Protein AF-A0A5D0SIN3-F1 (afdb_monomer)

Radius of gyration: 22.53 Å; Cα contacts (8 Å, |Δi|>4): 355; chains: 1; bounding box: 51×40×61 Å

pLDDT: mean 94.22, std 4.73, range [60.84, 98.69]

Mean predicted aligned error: 4.82 Å

Sequence (217 aa):
SDFKHYSPEKALAESALSEVRLLEKMSFEEIVISVKSSDVNETVKANEYIDSKVDYPLHVGVTESGIGVDGTVKSAL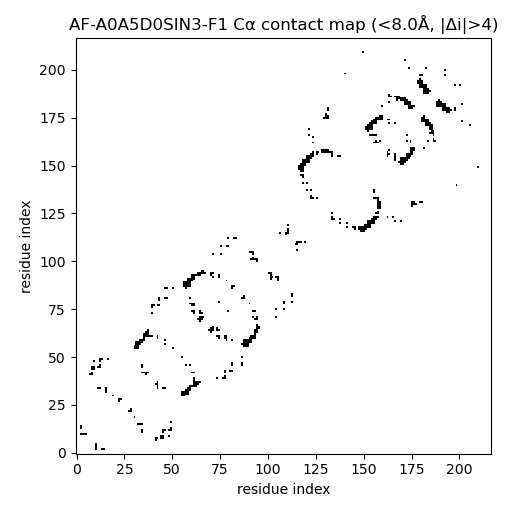GIGILLSKGIGDTIRVSLPGDPLKEVIVAKSILKALSMKKGVTIIACPTCGRTEINVERLAERIEKATRNIDESIRIAVMGCVVNGIGEGSNSDIGIAGTKEGAAIFIDGEIIETVKREKIEEKFMKYLNKIIKNRRDNA

Nearest PDB structures (foldseek):
  3noy-assembly2_D  TM=5.915E-01  e=4.975E-21  Aquifex aeolicus
  4g9p-assembly1_A  TM=8.970E-01  e=6.146E-17  Thermus thermophilus HB27
  4mwa-assembly2_F  TM=9.507E-01  e=1.993E-09  Bacillus anthracis str. Sterne
  4mwa-assembly3_D  TM=9.499E-01  e=2.469E-08  Bacillus anthracis str. Sterne
  4mwa-assembly3_C  TM=9.427E-01  e=3.196E-08  Bacillus anthracis str. Sterne

Structure (mmCIF, N/CA/C/O backbone):
data_AF-A0A5D0SIN3-F1
#
_entry.id   AF-A0A5D0SIN3-F1
#
loop_
_atom_site.group_PDB
_atom_site.id
_atom_site.type_symbol
_atom_site.label_atom_id
_atom_site.label_alt_id
_atom_site.label_comp_id
_atom_site.label_asym_id
_atom_site.label_entity_id
_atom_site.label_seq_id
_atom_site.pdbx_PDB_ins_code
_atom_site.Cartn_x
_atom_site.Cartn_y
_atom_site.Cartn_z
_atom_site.occupancy
_atom_site.B_iso_or_equiv
_atom_site.auth_seq_id
_atom_site.auth_comp_id
_atom_site.auth_asym_id
_atom_site.auth_atom_id
_atom_site.pdbx_PDB_model_num
ATOM 1 N N . SER A 1 1 ? 23.490 11.003 -27.216 1.00 60.84 1 SER A N 1
ATOM 2 C CA . SER A 1 1 ? 22.934 9.670 -26.979 1.00 60.84 1 SER A CA 1
ATOM 3 C C . SER A 1 1 ? 22.130 9.275 -28.196 1.00 60.84 1 SER A C 1
ATOM 5 O O . SER A 1 1 ? 21.557 10.148 -28.851 1.00 60.84 1 SER A O 1
ATOM 7 N N . ASP A 1 2 ? 22.093 7.983 -28.485 1.00 76.38 2 ASP A N 1
ATOM 8 C CA . ASP A 1 2 ? 21.450 7.414 -29.676 1.00 76.38 2 ASP A CA 1
ATOM 9 C C . ASP A 1 2 ? 19.912 7.510 -29.644 1.00 76.38 2 ASP A C 1
ATOM 11 O O . ASP A 1 2 ? 19.236 7.252 -30.634 1.00 76.38 2 ASP A O 1
ATOM 15 N N . PHE A 1 3 ? 19.346 7.988 -28.530 1.00 88.38 3 PHE A N 1
ATOM 16 C CA . PHE A 1 3 ? 17.905 8.031 -28.265 1.00 88.38 3 PHE A CA 1
ATOM 17 C C . PHE A 1 3 ? 17.282 9.436 -28.307 1.00 88.38 3 PHE A C 1
ATOM 19 O O . PHE A 1 3 ? 16.121 9.598 -27.953 1.00 88.38 3 PHE A O 1
ATOM 26 N N . LYS A 1 4 ? 18.014 10.469 -28.751 1.00 82.06 4 LYS A N 1
ATOM 27 C CA . LYS A 1 4 ? 17.542 11.876 -28.755 1.00 82.06 4 LYS A CA 1
ATOM 28 C C . LYS A 1 4 ? 16.264 12.145 -29.568 1.00 82.06 4 LYS A C 1
ATOM 30 O O . LYS A 1 4 ? 15.669 13.203 -29.414 1.00 82.06 4 LYS A O 1
ATOM 35 N N . HIS A 1 5 ? 15.890 11.234 -30.461 1.00 90.31 5 HIS A N 1
ATOM 36 C CA . HIS A 1 5 ? 14.691 11.335 -31.295 1.00 90.31 5 HIS A CA 1
ATOM 37 C C . HIS A 1 5 ? 13.443 10.735 -30.626 1.00 90.31 5 HIS A C 1
ATOM 39 O O . HIS A 1 5 ? 12.338 10.890 -31.143 1.00 90.31 5 HIS A O 1
ATOM 45 N N . TYR A 1 6 ? 13.608 10.040 -29.498 1.00 92.19 6 TYR A N 1
ATOM 46 C CA . TYR A 1 6 ? 12.507 9.517 -28.703 1.00 92.19 6 TYR A CA 1
ATOM 47 C C . TYR A 1 6 ? 12.032 10.538 -27.671 1.00 92.19 6 TYR A C 1
ATOM 49 O O . TYR A 1 6 ? 12.775 11.429 -27.259 1.00 92.19 6 TYR A O 1
ATOM 57 N N . SER A 1 7 ? 10.783 10.383 -27.232 1.00 95.31 7 SER A N 1
ATOM 58 C CA . SER A 1 7 ? 10.302 11.081 -26.044 1.00 95.31 7 SER A CA 1
ATOM 59 C C . SER A 1 7 ? 11.094 10.624 -24.804 1.00 95.31 7 SER A C 1
ATOM 61 O O . SER A 1 7 ? 11.636 9.512 -24.825 1.00 95.31 7 SER A O 1
ATOM 63 N N . PRO A 1 8 ? 11.184 11.436 -23.736 1.00 94.31 8 PRO A N 1
ATOM 64 C CA . PRO A 1 8 ? 11.988 11.114 -22.552 1.00 94.31 8 PRO A CA 1
ATOM 65 C C . PRO A 1 8 ? 11.728 9.715 -21.972 1.00 94.31 8 PRO A C 1
ATOM 67 O O . PRO A 1 8 ? 12.674 8.957 -21.760 1.00 94.31 8 PRO A O 1
ATOM 70 N N . GLU A 1 9 ? 10.459 9.314 -21.838 1.00 96.25 9 GLU A N 1
ATOM 71 C CA . GLU A 1 9 ? 10.068 8.000 -21.311 1.00 96.25 9 GLU A CA 1
ATOM 72 C C . GLU A 1 9 ? 10.553 6.842 -22.192 1.00 96.25 9 GLU A C 1
ATOM 74 O O . GLU A 1 9 ? 11.015 5.812 -21.699 1.00 96.25 9 GLU A O 1
ATOM 79 N N . LYS A 1 10 ? 10.502 7.021 -23.516 1.00 96.88 10 LYS A N 1
ATOM 80 C CA . LYS A 1 10 ? 10.915 5.997 -24.473 1.00 96.88 10 LYS A CA 1
ATOM 81 C C . LYS A 1 10 ? 12.431 5.963 -24.632 1.00 96.88 10 LYS A C 1
ATOM 83 O O . LYS A 1 10 ? 12.990 4.887 -24.809 1.00 96.88 10 LYS A O 1
ATOM 88 N N . ALA A 1 11 ? 13.101 7.108 -24.532 1.00 96.88 11 ALA A N 1
ATOM 89 C CA . ALA A 1 11 ? 14.555 7.174 -24.503 1.00 96.88 11 ALA A CA 1
ATOM 90 C C . ALA A 1 11 ? 15.118 6.444 -23.274 1.00 96.88 11 ALA A C 1
ATOM 92 O O . ALA A 1 11 ? 16.075 5.683 -23.408 1.00 96.88 11 ALA A O 1
ATOM 93 N N . LEU A 1 12 ? 14.492 6.629 -22.106 1.00 95.94 12 LEU A N 1
ATOM 94 C CA . LEU A 1 12 ? 14.836 5.913 -20.878 1.00 95.94 12 LEU A CA 1
ATOM 95 C C . LEU A 1 12 ? 14.659 4.397 -21.047 1.00 95.94 12 LEU A C 1
ATOM 97 O O . LEU A 1 12 ? 15.567 3.628 -20.733 1.00 95.94 12 LEU A O 1
ATOM 101 N N . ALA A 1 13 ? 13.519 3.970 -21.594 1.00 97.75 13 ALA A N 1
ATOM 102 C CA . ALA A 1 13 ? 13.230 2.559 -21.810 1.00 97.75 13 ALA A CA 1
ATOM 103 C C . ALA A 1 13 ? 14.149 1.897 -22.855 1.00 97.75 13 ALA A C 1
ATOM 105 O O . ALA A 1 13 ? 14.691 0.823 -22.606 1.00 97.75 13 ALA A O 1
ATOM 106 N N . GLU A 1 14 ? 14.374 2.535 -24.008 1.00 97.69 14 GLU A N 1
ATOM 107 C CA . GLU A 1 14 ? 15.256 1.998 -25.056 1.00 97.69 14 GLU A CA 1
ATOM 108 C C . GLU A 1 14 ? 16.716 1.923 -24.614 1.00 97.69 14 GLU A C 1
ATOM 110 O O . GLU A 1 14 ? 17.422 1.016 -25.048 1.00 97.69 14 GLU A O 1
ATOM 115 N N . SER A 1 15 ? 17.155 2.811 -23.717 1.00 96.94 15 SER A N 1
ATOM 116 C CA . SER A 1 15 ? 18.484 2.705 -23.115 1.00 96.94 15 SER A CA 1
ATOM 117 C C . SER A 1 15 ? 18.634 1.447 -22.262 1.00 96.94 15 SER A C 1
ATOM 119 O O . SER A 1 15 ? 19.696 0.837 -22.278 1.00 96.94 15 SER A O 1
ATOM 121 N N . ALA A 1 16 ? 17.600 1.033 -21.527 1.00 97.56 16 ALA A N 1
ATOM 122 C CA . ALA A 1 16 ? 17.640 -0.233 -20.797 1.00 97.56 16 ALA A CA 1
ATOM 123 C C . ALA A 1 16 ? 17.549 -1.429 -21.756 1.00 97.56 16 ALA A C 1
ATOM 125 O O . ALA A 1 16 ? 18.333 -2.369 -21.653 1.00 97.56 16 ALA A O 1
ATOM 126 N N . LEU A 1 17 ? 16.651 -1.371 -22.744 1.00 98.19 17 LEU A N 1
ATOM 127 C CA . LEU A 1 17 ? 16.489 -2.439 -23.733 1.00 98.19 17 LEU A CA 1
ATOM 128 C C . LEU A 1 17 ? 17.733 -2.632 -24.614 1.00 98.19 17 LEU A C 1
ATOM 130 O O . LEU A 1 17 ? 17.976 -3.744 -25.074 1.00 98.19 17 LEU A O 1
ATOM 134 N N . SER A 1 18 ? 18.540 -1.596 -24.870 1.00 97.62 18 SER A N 1
ATOM 135 C CA . SER A 1 18 ? 19.812 -1.771 -25.583 1.00 97.62 18 SER A CA 1
ATOM 136 C C . SER A 1 18 ? 20.818 -2.597 -24.789 1.00 97.62 18 SER A C 1
ATOM 138 O O . SER A 1 18 ? 21.509 -3.417 -25.390 1.00 97.62 18 SER A O 1
ATOM 140 N N . GLU A 1 19 ? 20.863 -2.426 -23.466 1.00 97.81 19 GLU A N 1
ATOM 141 C CA . GLU A 1 19 ? 21.702 -3.243 -22.582 1.00 97.81 19 GLU A CA 1
ATOM 142 C C . GLU A 1 19 ? 21.179 -4.681 -22.506 1.00 97.81 19 GLU A C 1
ATOM 144 O O . GLU A 1 19 ? 21.956 -5.624 -22.623 1.00 97.81 19 GLU A O 1
ATOM 149 N N . VAL A 1 20 ? 19.855 -4.868 -22.423 1.00 98.12 20 VAL A N 1
ATOM 150 C CA . VAL A 1 20 ? 19.229 -6.203 -22.479 1.00 98.12 20 VAL A CA 1
ATOM 151 C C . VAL A 1 20 ? 19.643 -6.939 -23.756 1.00 98.12 20 VAL A C 1
ATOM 153 O O . VAL A 1 20 ? 20.194 -8.033 -23.685 1.00 98.12 20 VAL A O 1
ATOM 156 N N . ARG A 1 21 ? 19.506 -6.298 -24.924 1.00 97.81 21 ARG A N 1
ATOM 157 C CA . ARG A 1 21 ? 19.915 -6.877 -26.219 1.00 97.81 21 ARG A CA 1
ATOM 158 C C . ARG A 1 21 ? 21.412 -7.191 -26.288 1.00 97.81 21 ARG A C 1
ATOM 160 O O . ARG A 1 21 ? 21.824 -8.043 -27.074 1.00 97.81 21 ARG A O 1
ATOM 167 N N . LEU A 1 22 ? 22.252 -6.465 -25.548 1.00 97.88 22 LEU A N 1
ATOM 168 C CA . LEU A 1 22 ? 23.686 -6.745 -25.467 1.00 97.88 22 LEU A CA 1
ATOM 169 C C . LEU A 1 22 ? 23.949 -8.009 -24.639 1.00 97.88 22 LEU A C 1
ATOM 171 O O . LEU A 1 22 ? 24.714 -8.863 -25.083 1.00 97.88 22 LEU A O 1
ATOM 175 N N . LEU A 1 23 ? 23.286 -8.149 -23.491 1.00 98.25 23 LEU A N 1
ATOM 176 C CA . LEU A 1 23 ? 23.373 -9.338 -22.639 1.00 98.25 23 LEU A CA 1
ATOM 177 C C . LEU A 1 23 ? 22.853 -10.592 -23.360 1.00 98.25 23 LEU A C 1
ATOM 179 O O . LEU A 1 23 ? 23.534 -11.617 -23.369 1.00 98.25 23 LEU A O 1
ATOM 183 N N . GLU A 1 24 ? 21.731 -10.486 -24.074 1.00 97.50 24 GLU A N 1
ATOM 184 C CA . GLU A 1 24 ? 21.177 -11.574 -24.894 1.00 97.50 24 GLU A CA 1
ATOM 185 C C . GLU A 1 24 ? 22.164 -12.040 -25.979 1.00 97.50 24 GLU A C 1
ATOM 187 O O . GLU A 1 24 ? 22.362 -13.238 -26.180 1.00 97.50 24 GLU A O 1
ATOM 192 N N . LYS A 1 25 ? 22.870 -11.113 -26.649 1.00 98.12 25 LYS A N 1
ATOM 193 C CA . LYS A 1 25 ? 23.926 -11.459 -27.628 1.00 98.12 25 LYS A CA 1
ATOM 194 C C . LYS A 1 25 ? 25.093 -12.222 -27.006 1.00 98.12 25 LYS A C 1
ATOM 196 O O . LYS A 1 25 ? 25.798 -12.935 -27.716 1.00 98.12 25 LYS A O 1
ATOM 201 N N . MET A 1 26 ? 25.302 -12.063 -25.704 1.00 97.88 26 MET A N 1
ATOM 202 C CA . MET A 1 26 ? 26.294 -12.797 -24.921 1.00 97.88 26 MET A CA 1
ATOM 203 C C . MET A 1 26 ? 25.718 -14.085 -24.310 1.00 97.88 26 MET A C 1
ATOM 205 O O . MET A 1 26 ? 26.410 -14.738 -23.534 1.00 97.88 26 MET A O 1
ATOM 209 N N . SER A 1 27 ? 24.483 -14.467 -24.674 1.00 97.69 27 SER A N 1
ATOM 210 C CA . SER A 1 27 ? 23.755 -15.624 -24.131 1.00 97.69 27 SER A CA 1
ATOM 211 C C . SER A 1 27 ? 23.552 -15.555 -22.611 1.00 97.69 27 SER A C 1
ATOM 213 O O . SER A 1 27 ? 23.582 -16.578 -21.929 1.00 97.69 27 SER A O 1
ATOM 215 N N . PHE A 1 28 ? 23.375 -14.345 -22.072 1.00 98.12 28 PHE A N 1
ATOM 216 C CA . PHE A 1 28 ? 23.049 -14.115 -20.668 1.00 98.12 28 PHE A CA 1
ATOM 217 C C . PHE A 1 28 ? 21.575 -13.720 -20.531 1.00 98.12 28 PHE A C 1
ATOM 219 O O . PHE A 1 28 ? 21.168 -12.686 -21.053 1.00 98.12 28 PHE A O 1
ATOM 226 N N . GLU A 1 29 ? 20.791 -14.527 -19.813 1.00 95.25 29 GLU A N 1
ATOM 227 C CA . GLU A 1 29 ? 19.332 -14.356 -19.681 1.00 95.25 29 GLU A CA 1
ATOM 228 C C . GLU A 1 29 ? 18.868 -14.134 -18.229 1.00 95.25 29 GLU A C 1
ATOM 230 O O . GLU A 1 29 ? 17.695 -13.861 -17.990 1.00 95.25 29 GLU A O 1
ATOM 235 N N . GLU A 1 30 ? 19.765 -14.193 -17.238 1.00 97.81 30 GLU A N 1
ATOM 236 C CA . GLU A 1 30 ? 19.431 -13.932 -15.827 1.00 97.81 30 GLU A CA 1
ATOM 237 C C . GLU A 1 30 ? 19.330 -12.420 -15.549 1.00 97.81 30 GLU A C 1
ATOM 239 O O . GLU A 1 30 ? 20.155 -11.822 -14.856 1.00 97.81 30 GLU A O 1
ATOM 244 N N . ILE A 1 31 ? 18.321 -11.780 -16.142 1.00 98.25 31 ILE A N 1
ATOM 245 C CA . ILE A 1 31 ? 18.169 -10.323 -16.191 1.00 98.25 31 ILE A CA 1
ATOM 246 C C . ILE A 1 31 ? 16.965 -9.876 -15.356 1.00 98.25 31 ILE A C 1
ATOM 248 O O . ILE A 1 31 ? 15.878 -10.437 -15.446 1.00 98.25 31 ILE A O 1
ATOM 252 N N . VAL A 1 32 ? 17.152 -8.799 -14.589 1.00 98.44 32 VAL A N 1
ATOM 253 C CA . VAL A 1 32 ? 16.071 -8.009 -13.980 1.00 98.44 32 VAL A CA 1
ATOM 254 C C . VAL A 1 32 ? 16.229 -6.570 -14.448 1.00 98.44 32 VAL A C 1
ATOM 256 O O . VAL A 1 32 ? 17.316 -5.997 -14.338 1.00 98.44 32 VAL A O 1
ATOM 259 N N . ILE A 1 33 ? 15.157 -5.970 -14.958 1.00 98.56 33 ILE A N 1
ATOM 260 C CA . ILE A 1 33 ? 15.200 -4.624 -15.536 1.00 98.56 33 ILE A CA 1
ATOM 261 C C . ILE A 1 33 ? 14.640 -3.615 -14.535 1.00 98.56 33 ILE A C 1
ATOM 263 O O . ILE A 1 33 ? 13.616 -3.835 -13.897 1.00 98.56 33 ILE A O 1
ATOM 267 N N . SER A 1 34 ? 15.308 -2.473 -14.400 1.00 97.81 34 SER A N 1
ATOM 268 C CA . SER A 1 34 ? 14.836 -1.355 -13.584 1.00 97.81 34 SER A CA 1
ATOM 269 C C . SER A 1 34 ? 15.040 -0.055 -14.341 1.00 97.81 34 SER A C 1
ATOM 271 O O . SER A 1 34 ? 16.177 0.392 -14.493 1.00 97.81 34 SER A O 1
ATOM 273 N N . VAL A 1 35 ? 13.948 0.610 -14.713 1.00 96.62 35 VAL A N 1
ATOM 274 C CA . VAL A 1 35 ? 13.982 2.002 -15.177 1.00 96.62 35 VAL A CA 1
ATOM 275 C C . VAL A 1 35 ? 13.169 2.882 -14.245 1.00 96.62 35 VAL A C 1
ATOM 277 O O . VAL A 1 35 ? 12.016 2.592 -13.923 1.00 96.62 35 VAL A O 1
ATOM 280 N N . LYS A 1 36 ? 13.800 3.955 -13.772 1.00 95.19 36 LYS A N 1
ATOM 281 C CA . LYS A 1 36 ? 13.225 4.869 -12.788 1.00 95.19 36 LYS A CA 1
ATOM 282 C C . LYS A 1 36 ? 13.494 6.294 -13.221 1.00 95.19 36 LYS A C 1
ATOM 284 O O . LYS A 1 36 ? 14.607 6.612 -13.627 1.00 95.19 36 LYS A O 1
ATOM 289 N N . SER A 1 37 ? 12.490 7.138 -13.062 1.00 94.69 37 SER A N 1
ATOM 290 C CA . SER A 1 37 ? 12.606 8.579 -13.209 1.00 94.69 37 SER A CA 1
ATOM 291 C C . SER A 1 37 ? 12.156 9.264 -11.925 1.00 94.69 37 SER A C 1
ATOM 293 O O . SER A 1 37 ? 11.553 8.644 -11.040 1.00 94.69 37 SER A O 1
ATOM 295 N N . SER A 1 38 ? 12.481 10.547 -11.812 1.00 92.69 38 SER A N 1
ATOM 296 C CA . SER A 1 38 ? 11.869 11.423 -10.827 1.00 92.69 38 SER A CA 1
ATOM 297 C C . SER A 1 38 ? 10.499 11.919 -11.288 1.00 92.69 38 SER A C 1
ATOM 299 O O . SER A 1 38 ? 9.769 12.461 -10.471 1.00 92.69 38 SER A O 1
ATOM 301 N N . ASP A 1 39 ? 10.074 11.696 -12.531 1.00 95.62 39 ASP A N 1
ATOM 302 C CA . ASP A 1 39 ? 8.685 11.913 -12.941 1.00 95.62 39 ASP A CA 1
ATOM 303 C C . ASP A 1 39 ? 7.869 10.609 -12.874 1.00 95.62 39 ASP A C 1
ATOM 305 O O . ASP A 1 39 ? 8.317 9.534 -13.290 1.00 95.62 39 ASP A O 1
ATOM 309 N N . VAL A 1 40 ? 6.654 10.697 -12.322 1.00 96.50 40 VAL A N 1
ATOM 310 C CA . VAL A 1 40 ? 5.766 9.535 -12.151 1.00 96.50 40 VAL A CA 1
ATOM 311 C C . VAL A 1 40 ? 5.272 9.023 -13.500 1.00 96.50 40 VAL A C 1
ATOM 313 O O . VAL A 1 40 ? 5.294 7.817 -13.731 1.00 96.50 40 VAL A O 1
ATOM 316 N N . ASN A 1 41 ? 4.855 9.915 -14.402 1.00 96.69 41 ASN A N 1
ATOM 317 C CA . ASN A 1 41 ? 4.316 9.519 -15.701 1.00 96.69 41 ASN A CA 1
ATOM 318 C C . ASN A 1 41 ? 5.411 8.946 -16.599 1.00 96.69 41 ASN A C 1
ATOM 320 O O . ASN A 1 41 ? 5.174 7.960 -17.292 1.00 96.69 41 ASN A O 1
ATOM 324 N N . GLU A 1 42 ? 6.605 9.534 -16.567 1.00 97.38 42 GLU A N 1
ATOM 325 C CA . GLU A 1 42 ? 7.774 9.019 -17.273 1.00 97.38 42 GLU A CA 1
ATOM 326 C C . GLU A 1 42 ? 8.124 7.611 -16.786 1.00 97.38 42 GLU A C 1
ATOM 328 O O . GLU A 1 42 ? 8.256 6.704 -17.605 1.00 97.38 42 GLU A O 1
ATOM 333 N N . THR A 1 43 ? 8.181 7.400 -15.464 1.00 97.19 43 THR A N 1
ATOM 334 C CA . THR A 1 43 ? 8.430 6.074 -14.872 1.00 97.19 43 THR A CA 1
ATOM 335 C C . THR A 1 43 ? 7.380 5.059 -15.317 1.00 97.19 43 THR A C 1
ATOM 337 O O . THR A 1 43 ? 7.735 3.965 -15.752 1.00 97.19 43 THR A O 1
ATOM 340 N N . VAL A 1 44 ? 6.094 5.413 -15.233 1.00 98.25 44 VAL A N 1
ATOM 341 C CA . VAL A 1 44 ? 4.990 4.519 -15.610 1.00 98.25 44 VAL A CA 1
ATOM 342 C C . VAL A 1 44 ? 5.088 4.133 -17.085 1.00 98.25 44 VAL A C 1
ATOM 344 O O . VAL A 1 44 ? 5.166 2.951 -17.407 1.00 98.25 44 VAL A O 1
ATOM 347 N N . LYS A 1 45 ? 5.159 5.117 -17.986 1.00 98.31 45 LYS A N 1
ATOM 348 C CA . LYS A 1 45 ? 5.183 4.861 -19.431 1.00 98.31 45 LYS A CA 1
ATOM 349 C C . LYS A 1 45 ? 6.445 4.134 -19.888 1.00 98.31 45 LYS A C 1
ATOM 351 O O . LYS A 1 45 ? 6.374 3.325 -20.808 1.00 98.31 45 LYS A O 1
ATOM 356 N N . ALA A 1 46 ? 7.596 4.418 -19.276 1.00 98.38 46 ALA A N 1
ATOM 357 C CA . ALA A 1 46 ? 8.837 3.721 -19.592 1.00 98.38 46 ALA A CA 1
ATOM 358 C C . ALA A 1 46 ? 8.729 2.230 -19.243 1.00 98.38 46 ALA A C 1
ATOM 360 O O . ALA A 1 46 ? 9.066 1.391 -20.073 1.00 98.38 46 ALA A O 1
ATOM 361 N N . ASN A 1 47 ? 8.207 1.896 -18.057 1.00 98.56 47 ASN A N 1
ATOM 362 C CA . ASN A 1 47 ? 8.026 0.501 -17.647 1.00 98.56 47 ASN A CA 1
ATOM 363 C C . ASN A 1 47 ? 6.940 -0.207 -18.475 1.00 98.56 47 ASN A C 1
ATOM 365 O O . ASN A 1 47 ? 7.173 -1.330 -18.900 1.00 98.56 47 ASN A O 1
ATOM 369 N N 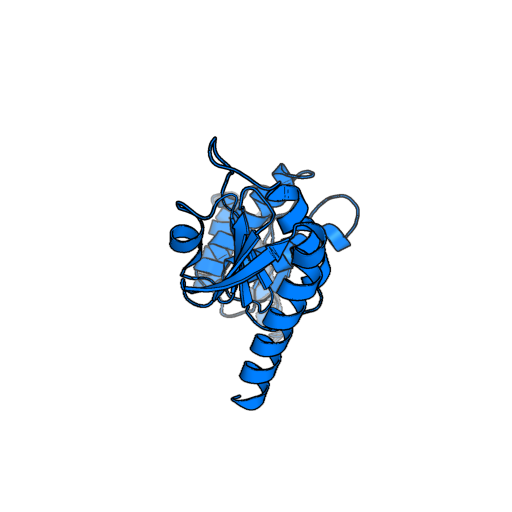. GLU A 1 48 ? 5.822 0.452 -18.806 1.00 98.38 48 GLU A N 1
ATOM 370 C CA . GLU A 1 48 ? 4.814 -0.091 -19.741 1.00 98.38 48 GLU A CA 1
ATOM 371 C C . GLU A 1 48 ? 5.398 -0.390 -21.123 1.00 98.38 48 GLU A C 1
ATOM 373 O O . GLU A 1 48 ? 5.073 -1.396 -21.754 1.00 98.38 48 GLU A O 1
ATOM 378 N N . TYR A 1 49 ? 6.277 0.486 -21.612 1.00 98.38 49 TYR A N 1
ATOM 379 C CA . TYR A 1 49 ? 6.947 0.252 -22.879 1.00 98.38 49 TYR A CA 1
ATOM 380 C C . TYR A 1 49 ? 7.884 -0.957 -22.801 1.00 98.38 49 TYR A C 1
ATOM 382 O O . TYR A 1 49 ? 7.866 -1.762 -23.726 1.00 98.38 49 TYR A O 1
ATOM 390 N N . ILE A 1 50 ? 8.664 -1.116 -21.726 1.00 98.50 50 ILE A N 1
ATOM 391 C CA . ILE A 1 50 ? 9.544 -2.285 -21.536 1.00 98.50 50 ILE A CA 1
ATOM 392 C C . ILE A 1 50 ? 8.732 -3.579 -21.441 1.00 98.50 50 ILE A C 1
ATOM 394 O O . ILE A 1 50 ? 9.037 -4.517 -22.171 1.00 98.50 50 ILE A O 1
ATOM 398 N N . ASP 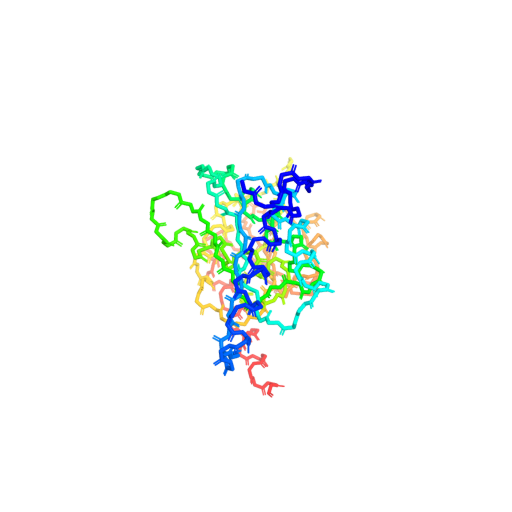A 1 51 ? 7.684 -3.597 -20.618 1.00 98.31 51 ASP A N 1
ATOM 399 C CA . ASP A 1 51 ? 6.770 -4.733 -20.432 1.00 98.31 51 ASP A CA 1
ATOM 400 C C . ASP A 1 51 ? 6.161 -5.204 -21.768 1.00 98.31 51 ASP A C 1
ATOM 402 O O . ASP A 1 51 ? 6.070 -6.391 -22.057 1.00 98.31 51 ASP A O 1
ATOM 406 N N . SER A 1 52 ? 5.874 -4.268 -22.683 1.00 97.94 52 SER A N 1
ATOM 407 C CA . SER A 1 52 ? 5.388 -4.599 -24.033 1.00 97.94 52 SER A CA 1
ATOM 408 C C . SER A 1 52 ? 6.437 -5.201 -24.987 1.00 97.94 52 SER A C 1
ATOM 410 O O . SER A 1 52 ? 6.111 -5.519 -26.138 1.00 97.94 52 SER A O 1
ATOM 412 N N . LYS A 1 53 ? 7.711 -5.271 -24.585 1.00 98.25 53 LYS A N 1
ATOM 413 C CA . LYS A 1 53 ? 8.843 -5.659 -25.447 1.00 98.25 53 LYS A CA 1
ATOM 414 C C . LYS A 1 53 ? 9.558 -6.917 -24.994 1.00 98.25 53 LYS A C 1
ATOM 416 O O . LYS A 1 53 ? 10.102 -7.601 -25.858 1.00 98.25 53 LYS A O 1
ATOM 421 N N . VAL A 1 54 ? 9.605 -7.180 -23.694 1.00 97.50 54 VAL A N 1
ATOM 422 C CA . VAL A 1 54 ? 10.375 -8.276 -23.098 1.00 97.50 54 VAL A CA 1
ATOM 423 C C . VAL A 1 54 ? 9.630 -8.856 -21.901 1.00 97.50 54 VAL A C 1
ATOM 425 O O . VAL A 1 54 ? 8.848 -8.155 -21.272 1.00 9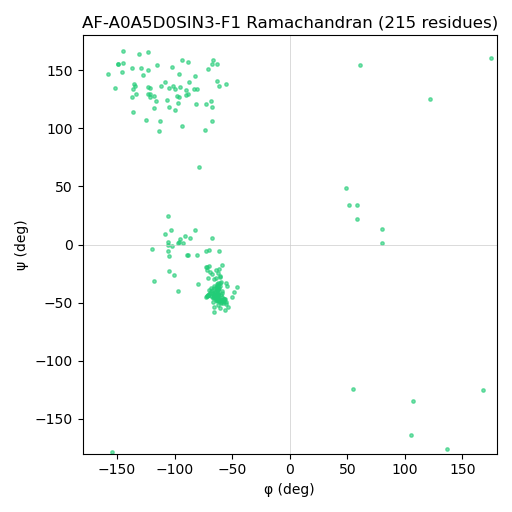7.50 54 VAL A O 1
ATOM 428 N N . ASP A 1 55 ? 9.924 -10.112 -21.573 1.00 96.69 55 ASP A N 1
ATOM 429 C CA . ASP A 1 55 ? 9.279 -10.874 -20.489 1.00 96.69 55 ASP A CA 1
ATOM 430 C C . ASP A 1 55 ? 10.204 -11.037 -19.262 1.00 96.69 55 ASP A C 1
ATOM 432 O O . ASP A 1 55 ? 10.127 -12.004 -18.509 1.00 96.69 55 ASP A O 1
ATOM 436 N N . TYR A 1 56 ? 11.164 -10.119 -19.092 1.00 98.44 56 TYR A N 1
ATOM 437 C CA . TYR A 1 56 ? 12.079 -10.136 -17.948 1.00 98.44 56 TYR A CA 1
ATOM 438 C C . TYR A 1 56 ? 11.437 -9.489 -16.717 1.00 98.44 56 TYR A C 1
ATOM 440 O O . TYR A 1 56 ? 10.774 -8.459 -16.863 1.00 98.44 56 TYR A O 1
ATOM 448 N N . PRO A 1 57 ? 11.720 -9.992 -15.498 1.00 98.56 57 PRO A N 1
ATOM 449 C CA . PRO A 1 57 ? 11.217 -9.385 -14.277 1.00 98.56 57 PRO A CA 1
ATOM 450 C C . PRO A 1 57 ? 11.578 -7.900 -14.156 1.00 98.56 57 PRO A C 1
ATOM 452 O O . PRO A 1 57 ? 12.721 -7.491 -14.406 1.00 98.56 57 PRO A O 1
ATOM 455 N N . LEU A 1 58 ? 10.620 -7.095 -13.703 1.00 98.69 58 LEU A N 1
ATOM 456 C CA . LEU A 1 58 ? 10.760 -5.654 -13.539 1.00 98.69 58 LEU A CA 1
ATOM 457 C C . LEU A 1 58 ? 10.883 -5.265 -12.063 1.00 98.69 58 LEU A C 1
ATOM 459 O O . LEU A 1 58 ? 10.014 -5.539 -11.231 1.00 98.69 58 LEU A O 1
ATOM 463 N N . HIS A 1 59 ? 11.959 -4.548 -11.738 1.00 98.56 59 HIS A N 1
ATOM 464 C CA . HIS A 1 59 ? 12.130 -3.880 -10.454 1.00 98.56 59 HIS A CA 1
ATOM 465 C C . HIS A 1 59 ? 11.652 -2.429 -10.528 1.00 98.56 59 HIS A C 1
ATOM 467 O O . HIS A 1 59 ? 12.358 -1.535 -11.003 1.00 98.56 59 HIS A O 1
ATOM 473 N N . VAL A 1 60 ? 10.453 -2.184 -10.003 1.00 97.88 60 VAL A N 1
ATOM 474 C CA . VAL A 1 60 ? 9.767 -0.897 -10.131 1.00 97.88 60 VAL A CA 1
ATOM 475 C C . VAL A 1 60 ? 9.980 -0.001 -8.912 1.00 97.88 60 VAL A C 1
ATOM 477 O O . VAL A 1 60 ? 10.118 -0.429 -7.763 1.00 97.88 60 VAL A O 1
ATOM 480 N N . GLY A 1 61 ? 10.023 1.301 -9.160 1.00 96.94 61 GLY A N 1
ATOM 481 C CA . GLY A 1 61 ? 10.150 2.313 -8.123 1.00 96.94 61 GLY A CA 1
ATOM 482 C C . GLY A 1 61 ? 10.296 3.698 -8.728 1.00 96.94 61 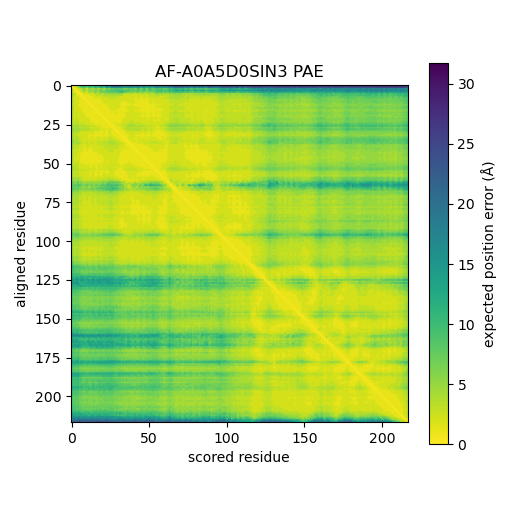GLY A C 1
ATOM 483 O O . GLY A 1 61 ? 10.688 3.840 -9.881 1.00 96.94 61 GLY A O 1
ATOM 484 N N . VAL A 1 62 ? 10.018 4.723 -7.933 1.00 95.06 62 VAL A N 1
ATOM 485 C CA . VAL A 1 62 ? 10.281 6.118 -8.304 1.00 95.06 62 VAL A CA 1
ATOM 486 C C . VAL A 1 62 ? 11.583 6.542 -7.624 1.00 95.06 62 VAL A C 1
ATOM 488 O O . VAL A 1 62 ? 11.787 6.237 -6.443 1.00 95.06 62 VAL A O 1
ATOM 491 N N . THR A 1 63 ? 12.489 7.194 -8.356 1.00 91.19 63 THR A N 1
ATOM 492 C CA . THR A 1 63 ? 13.702 7.788 -7.763 1.00 91.19 63 THR A CA 1
ATOM 493 C C . THR A 1 63 ? 13.449 9.251 -7.411 1.00 91.19 63 THR A C 1
ATOM 495 O O . THR A 1 63 ? 12.514 9.853 -7.930 1.00 91.19 63 THR A O 1
ATOM 498 N N . GLU A 1 64 ? 14.237 9.818 -6.495 1.00 87.38 64 GLU A N 1
ATOM 499 C CA . GLU A 1 64 ? 14.115 11.232 -6.092 1.00 87.38 64 GLU A CA 1
ATOM 500 C C . GLU A 1 64 ? 12.656 11.617 -5.765 1.00 87.38 64 GLU A C 1
ATOM 502 O O . GLU A 1 64 ? 12.080 12.582 -6.282 1.00 87.38 64 GLU A O 1
ATOM 507 N N . SER A 1 65 ? 12.002 10.789 -4.942 1.00 83.38 65 SER A N 1
ATOM 508 C CA . SER A 1 65 ? 10.563 10.926 -4.713 1.00 83.38 65 SER A CA 1
ATOM 509 C C . SER A 1 65 ? 10.205 12.177 -3.892 1.00 83.38 65 SER A C 1
ATOM 511 O O . SER A 1 65 ? 9.081 12.663 -3.961 1.00 83.38 65 SER A O 1
ATOM 513 N N . GLY A 1 66 ? 11.171 12.752 -3.176 1.00 88.12 66 GLY A N 1
ATOM 514 C CA . GLY A 1 66 ? 10.965 13.848 -2.233 1.00 88.12 66 GLY A CA 1
ATOM 515 C C . GLY A 1 66 ? 11.037 13.351 -0.792 1.00 88.12 66 GLY A C 1
ATOM 516 O O . GLY A 1 66 ? 11.555 12.269 -0.524 1.00 88.12 66 GLY A O 1
ATOM 517 N N . ILE A 1 67 ? 10.541 14.151 0.150 1.00 89.12 67 ILE A N 1
ATOM 518 C CA . ILE A 1 67 ? 10.578 13.846 1.587 1.00 89.12 67 ILE A CA 1
ATOM 519 C C . ILE A 1 67 ? 9.169 13.675 2.150 1.00 89.12 67 ILE A C 1
ATOM 521 O O . ILE A 1 67 ? 8.209 14.239 1.632 1.00 89.12 67 ILE A O 1
ATOM 525 N N . GLY A 1 68 ? 9.048 12.912 3.237 1.00 90.56 68 GLY A N 1
ATOM 526 C CA . GLY A 1 68 ? 7.807 12.808 4.005 1.00 90.56 68 GLY A CA 1
ATOM 527 C C . GLY A 1 68 ? 6.596 12.401 3.160 1.00 90.56 68 GLY A C 1
ATOM 528 O O . GLY A 1 68 ? 6.607 11.353 2.509 1.00 90.56 68 GLY A O 1
ATOM 529 N N . VAL A 1 69 ? 5.547 13.227 3.204 1.00 93.50 69 VAL A N 1
ATOM 530 C CA . VAL A 1 69 ? 4.272 12.979 2.515 1.00 93.50 69 VAL A CA 1
ATOM 531 C C . VAL A 1 69 ? 4.449 12.992 1.000 1.00 93.50 69 VAL A C 1
ATOM 533 O O . VAL A 1 69 ? 3.997 12.055 0.350 1.00 93.50 69 VAL A O 1
ATOM 536 N N . ASP A 1 70 ? 5.167 13.968 0.444 1.00 93.38 70 ASP A N 1
ATOM 537 C CA . ASP A 1 70 ? 5.331 14.099 -1.010 1.00 93.38 70 ASP A CA 1
ATOM 538 C C . ASP A 1 70 ? 6.040 12.878 -1.604 1.00 93.38 70 ASP A C 1
ATOM 540 O O . ASP A 1 70 ? 5.557 12.281 -2.568 1.00 93.38 70 ASP A O 1
ATOM 544 N N . GLY A 1 71 ? 7.125 12.432 -0.961 1.00 95.06 71 GLY A N 1
ATOM 545 C CA . GLY A 1 71 ? 7.832 11.214 -1.364 1.00 95.06 71 GLY A CA 1
ATOM 546 C C . GLY A 1 71 ? 6.975 9.957 -1.258 1.00 95.06 71 GLY A C 1
ATOM 547 O O . GLY A 1 71 ? 7.021 9.086 -2.133 1.00 95.06 71 GLY A O 1
ATOM 548 N N . THR A 1 72 ? 6.143 9.880 -0.218 1.00 96.50 72 THR A N 1
ATOM 549 C CA . THR A 1 72 ? 5.219 8.761 -0.001 1.00 96.50 72 THR A CA 1
ATOM 550 C C . THR A 1 72 ? 4.143 8.723 -1.083 1.00 96.50 72 THR A C 1
ATOM 552 O O . THR A 1 72 ? 3.952 7.682 -1.709 1.00 96.50 72 THR A O 1
ATOM 555 N N . VAL A 1 73 ? 3.481 9.852 -1.352 1.00 96.69 73 VAL A N 1
ATOM 556 C CA . VAL A 1 73 ? 2.416 9.972 -2.360 1.00 96.69 73 VAL A CA 1
ATOM 557 C C . VAL A 1 73 ? 2.962 9.678 -3.751 1.00 96.69 73 VAL A C 1
ATOM 559 O O . VAL A 1 73 ? 2.390 8.875 -4.484 1.00 96.69 73 VAL A O 1
ATOM 562 N N . LYS A 1 74 ? 4.103 10.269 -4.105 1.00 96.25 74 LYS A N 1
ATOM 563 C CA . LYS A 1 74 ? 4.722 10.089 -5.418 1.00 96.25 74 LYS A CA 1
ATOM 564 C C . LYS A 1 74 ? 5.153 8.642 -5.658 1.00 96.25 74 LYS A C 1
ATOM 566 O O . LYS A 1 74 ? 4.879 8.090 -6.722 1.00 96.25 74 LYS A O 1
ATOM 571 N N . SER A 1 75 ? 5.763 8.006 -4.654 1.00 97.12 75 SER A N 1
ATOM 572 C CA . SER A 1 75 ? 6.120 6.584 -4.717 1.00 97.12 75 SER A CA 1
ATOM 573 C C . SER A 1 75 ? 4.880 5.694 -4.821 1.00 97.12 75 SER A C 1
ATOM 575 O O . SER A 1 75 ? 4.857 4.783 -5.645 1.00 97.12 75 SER A O 1
ATOM 577 N N . ALA A 1 76 ? 3.840 5.971 -4.028 1.00 97.62 76 ALA A N 1
ATOM 578 C CA . ALA A 1 76 ? 2.590 5.218 -4.049 1.00 97.62 76 ALA A CA 1
ATOM 579 C C . ALA A 1 76 ? 1.862 5.327 -5.394 1.00 97.62 76 ALA A C 1
ATOM 581 O O . ALA A 1 76 ? 1.358 4.319 -5.876 1.00 97.62 76 ALA A O 1
ATOM 582 N N . LEU A 1 77 ? 1.853 6.505 -6.027 1.00 97.44 77 LEU A N 1
ATOM 583 C CA . LEU A 1 77 ? 1.270 6.689 -7.357 1.00 97.44 77 LEU A CA 1
ATOM 584 C C . LEU A 1 77 ? 2.050 5.922 -8.428 1.00 97.44 77 LEU A C 1
ATOM 586 O O . LEU A 1 77 ? 1.458 5.119 -9.142 1.00 97.44 77 LEU A O 1
ATOM 590 N N . GLY A 1 78 ? 3.368 6.123 -8.527 1.00 97.25 78 GLY A N 1
ATOM 591 C CA . GLY A 1 78 ? 4.166 5.478 -9.576 1.00 97.25 78 GLY A CA 1
ATOM 592 C C . GLY A 1 78 ? 4.185 3.956 -9.469 1.00 97.25 78 GLY A C 1
ATOM 593 O O . GLY A 1 78 ? 3.944 3.266 -10.455 1.00 97.25 78 GLY A O 1
ATOM 594 N N . ILE A 1 79 ? 4.406 3.428 -8.262 1.00 98.44 79 ILE A N 1
ATOM 595 C CA . ILE A 1 79 ? 4.392 1.979 -8.022 1.00 98.44 79 ILE A CA 1
ATOM 596 C C . ILE A 1 79 ? 2.965 1.437 -8.143 1.00 98.44 79 ILE A C 1
ATOM 598 O O . ILE A 1 79 ? 2.750 0.403 -8.767 1.00 98.44 79 ILE A O 1
ATOM 602 N N . GLY A 1 80 ? 1.981 2.133 -7.568 1.00 98.06 80 GLY A N 1
ATOM 603 C CA . GLY A 1 80 ? 0.595 1.679 -7.537 1.00 98.06 80 GLY A CA 1
ATOM 604 C C . GLY A 1 80 ? -0.028 1.543 -8.923 1.00 98.06 80 GLY A C 1
ATOM 605 O O . GLY A 1 80 ? -0.698 0.547 -9.184 1.00 98.06 80 GLY A O 1
ATOM 606 N N . ILE A 1 81 ? 0.233 2.496 -9.826 1.00 98.25 81 ILE A N 1
ATOM 607 C CA . ILE A 1 81 ? -0.250 2.437 -11.213 1.00 98.25 81 ILE A CA 1
ATOM 608 C C . ILE A 1 81 ? 0.321 1.209 -11.928 1.00 98.25 81 ILE A C 1
ATOM 610 O O . ILE A 1 81 ? -0.448 0.455 -12.521 1.00 98.25 81 ILE A O 1
ATOM 614 N N . LEU A 1 82 ? 1.635 0.979 -11.839 1.00 98.44 82 LEU A N 1
ATOM 615 C CA . LEU A 1 82 ? 2.290 -0.161 -12.489 1.00 98.44 82 LEU A CA 1
ATOM 616 C C . LEU A 1 82 ? 1.762 -1.496 -11.956 1.00 98.44 82 LEU A C 1
ATOM 618 O O . LEU A 1 82 ? 1.255 -2.312 -12.725 1.00 98.44 82 LEU A O 1
ATOM 622 N N . LEU A 1 83 ? 1.754 -1.671 -10.633 1.00 98.44 83 LEU A N 1
ATOM 623 C CA . LEU A 1 83 ? 1.274 -2.906 -10.014 1.00 98.44 83 LEU A CA 1
ATOM 624 C C . LEU A 1 83 ? -0.212 -3.172 -10.301 1.00 98.44 83 LEU A C 1
ATOM 626 O O . LEU A 1 83 ? -0.598 -4.320 -10.497 1.00 98.44 83 LEU A O 1
ATOM 630 N N . SER A 1 84 ? -1.051 -2.130 -10.381 1.00 97.81 84 SER A N 1
ATOM 631 C CA . SER A 1 84 ? -2.471 -2.286 -10.742 1.00 97.81 84 SER A CA 1
ATOM 632 C C . SER A 1 84 ? -2.688 -2.812 -12.165 1.00 97.81 84 SER A C 1
ATOM 634 O O . SER A 1 84 ? -3.741 -3.376 -12.454 1.00 97.81 84 SER A O 1
ATOM 636 N N . LYS A 1 85 ? -1.689 -2.649 -13.041 1.00 97.44 85 LYS A N 1
ATOM 637 C CA . LYS A 1 85 ? -1.664 -3.180 -14.409 1.00 97.44 85 LYS A CA 1
ATOM 638 C C . LYS A 1 85 ? -0.988 -4.551 -14.504 1.00 97.44 85 LYS A C 1
ATOM 640 O O . LYS A 1 85 ? -0.898 -5.088 -15.599 1.00 97.44 85 LYS A O 1
ATOM 645 N N . GLY A 1 86 ? -0.532 -5.112 -13.381 1.00 97.62 86 GLY A N 1
ATOM 646 C CA . GLY A 1 86 ? 0.240 -6.354 -13.351 1.00 97.62 86 GLY A CA 1
ATOM 647 C C . GLY A 1 86 ? 1.722 -6.179 -13.692 1.00 97.62 86 GLY A C 1
ATOM 648 O O . GLY A 1 86 ? 2.392 -7.176 -13.919 1.00 97.62 86 GLY A O 1
ATOM 649 N N . ILE A 1 87 ? 2.233 -4.943 -13.712 1.00 98.19 87 ILE A N 1
ATOM 650 C CA . ILE A 1 87 ? 3.610 -4.628 -14.111 1.00 98.19 87 ILE A CA 1
ATOM 651 C C . ILE A 1 87 ? 4.474 -4.438 -12.858 1.00 98.19 87 ILE A C 1
ATOM 653 O O . ILE A 1 87 ? 4.269 -3.489 -12.093 1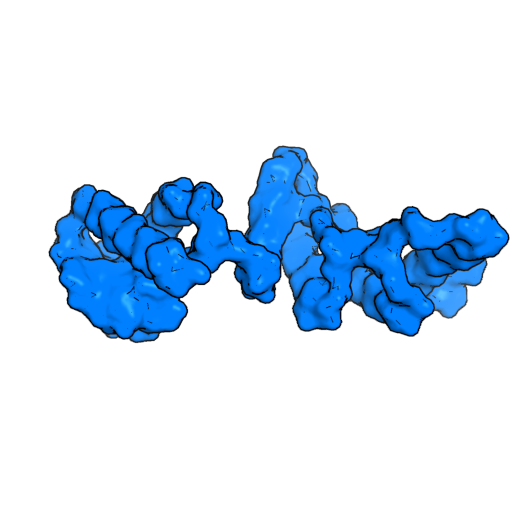.00 98.19 87 ILE A O 1
ATOM 657 N N . GLY A 1 88 ? 5.466 -5.311 -12.669 1.00 97.69 88 GLY A N 1
ATOM 658 C CA . GLY A 1 88 ? 6.447 -5.239 -11.583 1.00 97.69 88 GLY A CA 1
ATOM 659 C C . GLY A 1 88 ? 6.473 -6.475 -10.683 1.00 97.69 88 GLY A C 1
ATOM 660 O O . GLY A 1 88 ? 5.481 -6.826 -10.049 1.00 97.69 88 GLY A O 1
ATOM 661 N N . ASP A 1 89 ? 7.656 -7.066 -10.547 1.00 98.31 89 ASP A N 1
ATOM 662 C CA . ASP A 1 89 ? 7.914 -8.298 -9.787 1.00 98.31 89 ASP A CA 1
ATOM 663 C C . ASP A 1 89 ? 8.522 -8.012 -8.413 1.00 98.31 89 ASP A C 1
ATOM 665 O O . ASP A 1 89 ? 8.391 -8.775 -7.455 1.00 98.31 89 ASP A O 1
ATOM 669 N N . THR A 1 90 ? 9.203 -6.875 -8.299 1.00 98.25 90 THR A N 1
ATOM 670 C CA . THR A 1 90 ? 9.759 -6.379 -7.044 1.00 98.25 90 THR A CA 1
ATOM 671 C C . THR A 1 90 ? 9.688 -4.861 -7.009 1.00 98.25 90 THR A C 1
ATOM 673 O O . THR A 1 90 ? 9.774 -4.192 -8.037 1.00 98.25 90 THR A O 1
ATOM 676 N N . ILE A 1 91 ? 9.522 -4.300 -5.811 1.00 98.19 91 ILE A N 1
ATOM 677 C CA . ILE A 1 91 ? 9.358 -2.859 -5.628 1.00 98.19 91 ILE A CA 1
ATOM 678 C C . ILE A 1 91 ? 10.410 -2.288 -4.691 1.00 98.19 91 ILE A C 1
ATOM 680 O O . ILE A 1 91 ? 10.835 -2.929 -3.728 1.00 98.19 91 ILE A O 1
ATOM 684 N N . ARG A 1 92 ? 10.763 -1.024 -4.916 1.00 97.50 92 ARG A N 1
ATOM 685 C CA . ARG A 1 92 ? 11.451 -0.203 -3.920 1.00 97.50 92 ARG A CA 1
ATOM 686 C C . ARG A 1 92 ? 10.862 1.199 -3.878 1.00 97.50 92 ARG A C 1
ATOM 688 O O . ARG A 1 92 ? 10.807 1.895 -4.888 1.00 97.50 92 ARG A O 1
ATOM 695 N N . VAL A 1 93 ? 10.493 1.617 -2.673 1.00 97.44 93 VAL A N 1
ATOM 696 C CA . VAL A 1 93 ? 10.197 3.014 -2.343 1.00 97.44 93 VAL A CA 1
ATOM 697 C C . VAL A 1 93 ? 11.521 3.711 -2.048 1.00 97.44 93 VAL A C 1
ATOM 699 O O . VAL A 1 93 ? 12.325 3.149 -1.317 1.00 97.44 93 VAL A O 1
ATOM 702 N N . SER A 1 94 ? 11.749 4.902 -2.603 1.00 94.19 94 SER A N 1
ATOM 703 C CA . SER A 1 94 ? 13.010 5.637 -2.420 1.00 94.19 94 SER A CA 1
ATOM 704 C C . SER A 1 94 ? 12.747 6.908 -1.614 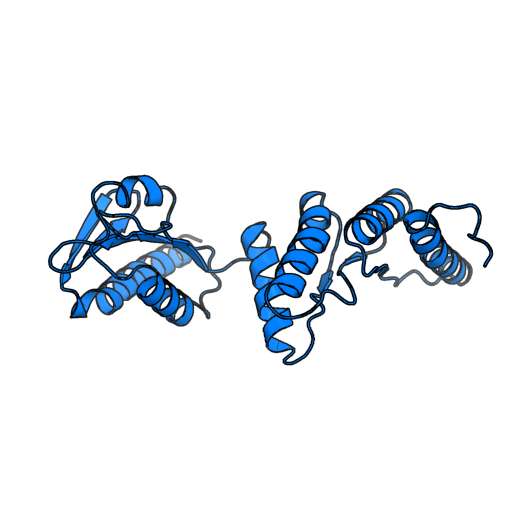1.00 94.19 94 SER A C 1
ATOM 706 O O . SER A 1 94 ? 12.298 7.905 -2.184 1.00 94.19 94 SER A O 1
ATOM 708 N N . LEU A 1 95 ? 12.993 6.880 -0.302 1.00 93.94 95 LEU A N 1
ATOM 709 C CA . LEU A 1 95 ? 12.770 8.005 0.614 1.00 93.94 95 LEU A CA 1
ATOM 710 C C . LEU A 1 95 ? 14.081 8.383 1.316 1.00 93.94 95 LEU A C 1
ATOM 712 O O . LEU A 1 95 ? 14.760 7.510 1.850 1.00 93.94 95 LEU A O 1
ATOM 716 N N . PRO A 1 96 ? 14.429 9.676 1.408 1.00 90.38 96 PRO A N 1
ATOM 717 C CA . PRO A 1 96 ? 15.572 10.102 2.205 1.00 90.38 96 PRO A CA 1
ATOM 718 C C . PRO A 1 96 ? 15.405 9.743 3.692 1.00 90.38 96 PRO A C 1
ATOM 720 O O . PRO A 1 96 ? 14.351 9.983 4.288 1.00 90.38 96 PRO A O 1
ATOM 723 N N . GLY A 1 97 ? 16.475 9.239 4.313 1.00 89.56 97 GLY A N 1
ATOM 724 C CA . GLY A 1 97 ? 16.547 8.985 5.755 1.00 89.56 97 GLY A CA 1
ATOM 725 C C . GLY A 1 97 ? 16.499 7.503 6.125 1.00 89.56 97 GLY A C 1
ATOM 726 O O . GLY A 1 97 ? 17.232 6.696 5.565 1.00 89.56 97 GLY A O 1
ATOM 727 N N . ASP A 1 98 ? 15.691 7.167 7.133 1.00 91.75 98 ASP A N 1
ATOM 728 C CA . ASP A 1 98 ? 15.613 5.813 7.694 1.00 91.75 98 ASP A CA 1
ATOM 729 C C . ASP A 1 98 ? 15.014 4.812 6.680 1.00 91.75 98 ASP A C 1
ATOM 731 O O . ASP A 1 98 ? 13.835 4.955 6.326 1.00 91.75 98 ASP A O 1
ATOM 735 N N . PRO A 1 99 ? 15.761 3.771 6.255 1.00 93.00 99 PRO A N 1
ATOM 736 C CA . PRO A 1 99 ? 15.273 2.770 5.305 1.00 93.00 99 PRO A CA 1
ATOM 737 C C . PRO A 1 99 ? 14.054 1.994 5.819 1.00 93.00 99 PRO A C 1
ATOM 739 O O . PRO A 1 99 ? 13.279 1.457 5.026 1.00 93.00 99 PRO A O 1
ATOM 742 N N . LEU A 1 100 ? 13.813 1.957 7.134 1.00 93.44 100 LEU A N 1
ATOM 743 C CA . LEU A 1 100 ? 12.605 1.347 7.683 1.00 93.44 100 LEU A CA 1
ATOM 744 C C . LEU A 1 100 ? 11.336 2.043 7.167 1.00 93.44 100 LEU A C 1
ATOM 746 O O . LEU A 1 100 ? 10.326 1.373 6.941 1.00 93.44 100 LEU A O 1
ATOM 750 N N . LYS A 1 101 ? 11.385 3.361 6.922 1.00 92.94 101 LYS A N 1
ATOM 751 C CA . LYS A 1 101 ? 10.262 4.114 6.344 1.00 92.94 101 LYS A CA 1
ATOM 752 C C . LYS A 1 101 ? 9.956 3.656 4.919 1.00 92.94 101 LYS A C 1
ATOM 754 O O . LYS A 1 101 ? 8.784 3.474 4.599 1.00 92.94 101 LYS A O 1
ATOM 759 N N . GLU A 1 102 ? 10.979 3.393 4.100 1.00 95.50 102 GLU A N 1
ATOM 760 C CA . GLU A 1 102 ? 10.804 2.829 2.750 1.00 95.50 102 GLU A CA 1
ATOM 761 C C . GLU A 1 102 ? 10.042 1.498 2.814 1.00 95.50 102 GLU A C 1
ATOM 763 O O . GLU A 1 102 ? 9.055 1.303 2.104 1.00 95.50 102 GLU A O 1
ATOM 768 N N . VAL A 1 103 ? 10.444 0.605 3.726 1.00 95.00 103 VAL A N 1
ATOM 769 C CA . VAL A 1 103 ? 9.817 -0.715 3.904 1.00 95.00 103 VAL A CA 1
ATOM 770 C C . VAL A 1 103 ? 8.368 -0.602 4.385 1.00 95.00 103 VAL A C 1
ATOM 772 O O . VAL A 1 103 ? 7.508 -1.352 3.918 1.00 95.00 103 VAL A O 1
ATOM 775 N N . ILE A 1 104 ? 8.077 0.316 5.311 1.00 92.62 104 ILE A N 1
ATOM 776 C CA . ILE A 1 104 ? 6.713 0.553 5.809 1.00 92.62 104 ILE A CA 1
ATOM 777 C C . ILE A 1 104 ? 5.807 1.024 4.667 1.00 92.62 104 ILE A C 1
ATOM 779 O O . ILE A 1 104 ? 4.715 0.475 4.491 1.00 92.62 104 ILE A O 1
ATOM 783 N N . VAL A 1 105 ? 6.264 1.980 3.854 1.00 95.50 105 VAL A N 1
ATOM 784 C CA . VAL A 1 105 ? 5.492 2.498 2.715 1.00 95.50 105 VAL A CA 1
ATOM 785 C C . VAL A 1 105 ? 5.317 1.424 1.641 1.00 95.50 105 VAL A C 1
ATOM 787 O O . VAL A 1 105 ? 4.195 1.202 1.197 1.00 95.50 105 VAL A O 1
ATOM 790 N N . ALA A 1 106 ? 6.371 0.683 1.287 1.00 96.75 106 ALA A N 1
ATOM 791 C CA . ALA A 1 106 ? 6.297 -0.401 0.305 1.00 96.75 106 ALA A CA 1
ATOM 792 C C . ALA A 1 106 ? 5.275 -1.475 0.717 1.00 96.75 106 ALA A C 1
ATOM 794 O O . ALA A 1 106 ? 4.409 -1.857 -0.069 1.00 96.75 106 ALA A O 1
ATOM 795 N N . LYS A 1 107 ? 5.308 -1.911 1.985 1.00 94.00 107 LYS A N 1
ATOM 796 C CA . LYS A 1 107 ? 4.311 -2.847 2.526 1.00 94.00 107 LYS A CA 1
ATOM 797 C C . LYS A 1 107 ? 2.904 -2.258 2.501 1.00 94.00 107 LYS A C 1
ATOM 799 O O . LYS A 1 107 ? 1.959 -2.989 2.230 1.00 94.00 107 LYS A O 1
ATOM 804 N N . SER A 1 108 ? 2.759 -0.966 2.779 1.00 93.75 108 SER A N 1
ATOM 805 C CA . SER A 1 108 ? 1.459 -0.287 2.760 1.00 93.75 108 SER A CA 1
ATOM 806 C C . SER A 1 108 ? 0.868 -0.219 1.350 1.00 93.75 108 SER A C 1
ATOM 808 O O . SER A 1 108 ? -0.311 -0.521 1.194 1.00 93.75 108 SER A O 1
ATOM 810 N N . ILE A 1 109 ? 1.684 0.064 0.327 1.00 96.69 109 ILE A N 1
ATOM 811 C CA . ILE A 1 109 ? 1.273 0.029 -1.089 1.00 96.69 109 ILE A CA 1
ATOM 812 C C . ILE A 1 109 ? 0.780 -1.374 -1.469 1.00 96.69 109 ILE A C 1
ATOM 814 O O . ILE A 1 109 ? -0.332 -1.523 -1.971 1.00 96.69 109 ILE A O 1
ATOM 818 N N . LEU A 1 110 ? 1.560 -2.417 -1.161 1.00 95.94 110 LEU A N 1
ATOM 819 C CA . LEU A 1 110 ? 1.181 -3.801 -1.471 1.00 95.94 110 LEU A CA 1
ATOM 820 C C . LEU A 1 110 ? -0.098 -4.238 -0.741 1.00 95.94 110 LEU A C 1
ATOM 822 O O . LEU A 1 110 ? -0.931 -4.923 -1.330 1.00 95.94 110 LEU A O 1
ATOM 826 N N . LYS A 1 111 ? -0.280 -3.836 0.525 1.00 92.44 111 LYS A N 1
ATOM 827 C CA . LYS A 1 111 ? -1.523 -4.094 1.272 1.00 92.44 111 LYS A CA 1
ATOM 828 C C . LYS A 1 111 ? -2.719 -3.372 0.648 1.00 92.44 111 LYS A C 1
ATOM 830 O O . LYS A 1 111 ? -3.780 -3.975 0.527 1.00 92.44 111 LYS A O 1
ATOM 835 N N . ALA A 1 112 ? -2.556 -2.114 0.231 1.00 92.62 112 ALA A N 1
ATOM 836 C CA . ALA A 1 112 ? -3.622 -1.334 -0.401 1.00 92.62 112 ALA A CA 1
ATOM 837 C C . ALA A 1 112 ? -4.097 -1.956 -1.727 1.00 92.62 112 ALA A C 1
ATOM 839 O O . ALA A 1 112 ? -5.285 -1.911 -2.033 1.00 92.62 112 ALA A O 1
ATOM 840 N N . LEU A 1 113 ? -3.189 -2.596 -2.468 1.00 94.38 113 LEU A N 1
ATOM 841 C CA . LEU A 1 113 ? -3.489 -3.349 -3.691 1.00 94.38 113 LEU A CA 1
ATOM 842 C C . LEU A 1 113 ? -3.898 -4.809 -3.438 1.00 94.38 113 LEU A C 1
ATOM 844 O O . LEU A 1 113 ? -4.074 -5.569 -4.382 1.00 94.38 113 LEU A O 1
ATOM 848 N N . SER A 1 114 ? -4.048 -5.226 -2.177 1.00 91.62 114 SER A N 1
ATOM 849 C CA . SER A 1 114 ? -4.346 -6.617 -1.794 1.00 91.62 114 SER A CA 1
ATOM 850 C C . SER A 1 114 ? -3.305 -7.652 -2.263 1.00 91.62 114 SER A C 1
ATOM 852 O O . SER A 1 114 ? -3.596 -8.843 -2.314 1.00 91.62 114 SER A O 1
ATOM 854 N N . MET A 1 115 ? -2.072 -7.225 -2.554 1.00 93.88 115 MET A N 1
ATOM 855 C CA . MET A 1 115 ? -0.954 -8.086 -2.980 1.00 93.88 115 MET A CA 1
ATOM 856 C C . MET A 1 115 ? -0.127 -8.616 -1.802 1.00 93.88 115 MET A C 1
ATOM 858 O O . MET A 1 115 ? 0.743 -9.468 -1.968 1.00 93.88 115 MET A O 1
ATOM 862 N N . LYS A 1 116 ? -0.375 -8.113 -0.588 1.00 91.56 116 LYS A N 1
ATOM 863 C CA . LYS A 1 116 ? 0.281 -8.577 0.633 1.00 91.56 116 LYS A CA 1
ATOM 864 C C . LYS A 1 116 ? -0.731 -8.774 1.758 1.00 91.56 116 LYS A C 1
ATOM 866 O O . LYS A 1 116 ? -1.576 -7.914 1.991 1.00 91.56 116 LYS A O 1
ATOM 871 N N . LYS A 1 117 ? -0.590 -9.887 2.486 1.00 91.62 117 LYS A N 1
ATOM 872 C CA . LYS A 1 117 ? -1.356 -10.158 3.708 1.00 91.62 117 LYS A CA 1
ATOM 873 C C . LYS A 1 117 ? -0.999 -9.196 4.841 1.00 91.62 117 LYS A C 1
ATOM 875 O O . LYS A 1 117 ? 0.086 -8.609 4.877 1.00 91.62 117 LYS A O 1
ATOM 880 N N . GLY A 1 118 ? -1.920 -9.078 5.785 1.00 91.44 118 GLY A N 1
ATOM 881 C CA . GLY A 1 118 ? -1.750 -8.323 7.014 1.00 91.44 118 GLY A CA 1
ATOM 882 C C . GLY A 1 118 ? -2.980 -7.497 7.347 1.00 91.44 118 GLY A C 1
ATOM 883 O O . GLY A 1 118 ? -4.003 -7.533 6.660 1.00 91.44 118 GLY A O 1
ATOM 884 N N . VAL A 1 119 ? -2.856 -6.724 8.419 1.00 92.81 119 VAL A N 1
ATOM 885 C CA . VAL A 1 119 ? -3.960 -5.910 8.916 1.00 92.81 119 VAL A CA 1
ATOM 886 C C . VAL A 1 119 ? -4.112 -4.612 8.124 1.00 92.81 119 VAL A C 1
ATOM 888 O O . VAL A 1 119 ? -3.139 -3.881 7.883 1.00 92.81 119 VAL A O 1
ATOM 891 N N . THR A 1 120 ? -5.361 -4.323 7.767 1.00 92.81 120 THR A N 1
ATOM 892 C CA . THR A 1 120 ? -5.813 -3.077 7.146 1.00 92.81 120 THR A CA 1
ATOM 893 C C . THR A 1 120 ? -6.808 -2.398 8.077 1.00 92.81 120 THR A C 1
ATOM 895 O O . THR A 1 120 ? -7.873 -2.947 8.362 1.00 92.81 120 THR A O 1
ATOM 898 N N . ILE A 1 121 ? -6.464 -1.196 8.543 1.00 93.88 121 ILE A N 1
ATOM 899 C CA . ILE A 1 121 ? -7.345 -0.375 9.376 1.00 93.88 121 ILE A CA 1
ATOM 900 C C . ILE A 1 121 ? -8.216 0.500 8.473 1.00 93.88 121 ILE A C 1
ATOM 902 O O . ILE A 1 121 ? -7.714 1.186 7.586 1.00 93.88 121 ILE A O 1
ATOM 906 N N . ILE A 1 122 ? -9.522 0.483 8.713 1.00 93.00 122 ILE A N 1
ATOM 907 C CA . ILE A 1 122 ? -10.518 1.328 8.059 1.00 93.00 122 ILE A CA 1
ATOM 908 C C . ILE A 1 122 ? -11.049 2.269 9.132 1.00 93.00 122 ILE A C 1
ATOM 910 O O . ILE A 1 122 ? -11.787 1.845 10.020 1.00 93.00 122 ILE A O 1
ATOM 914 N N . ALA A 1 123 ? -10.652 3.533 9.077 1.00 93.94 123 ALA A N 1
ATOM 915 C CA . ALA A 1 123 ? -11.078 4.537 10.040 1.00 93.94 123 ALA A CA 1
ATOM 916 C C . ALA A 1 123 ? -12.053 5.526 9.396 1.00 93.94 123 ALA A C 1
ATOM 918 O O . ALA A 1 123 ? -11.848 5.940 8.254 1.00 93.94 123 ALA A O 1
ATOM 919 N N . CYS A 1 124 ? -13.097 5.933 10.122 1.00 92.69 124 CYS A N 1
ATOM 920 C CA . CYS A 1 124 ? -13.942 7.030 9.652 1.00 92.69 124 CYS A CA 1
ATOM 921 C C . CYS A 1 124 ? -13.171 8.363 9.760 1.00 92.69 124 CYS A C 1
ATOM 923 O O . CYS A 1 124 ? -12.373 8.533 10.686 1.00 92.69 124 CYS A O 1
ATOM 925 N N . PRO A 1 125 ? -13.446 9.361 8.901 1.00 87.19 125 PRO A N 1
ATOM 926 C CA . PRO A 1 125 ? -12.757 10.660 8.913 1.00 87.19 125 PRO A CA 1
ATOM 927 C C . PRO A 1 125 ? -13.048 11.520 10.158 1.00 87.19 125 PRO A C 1
ATOM 929 O O . PRO A 1 125 ? -12.596 12.657 10.240 1.00 87.19 125 PRO A O 1
ATOM 932 N N . THR A 1 126 ? -13.786 10.979 11.136 1.00 87.06 126 THR A N 1
ATOM 933 C CA . THR A 1 126 ? -14.466 11.673 12.241 1.00 87.06 126 THR A CA 1
ATOM 934 C C . THR A 1 126 ? -15.533 12.675 11.772 1.00 87.06 126 THR A C 1
ATOM 936 O O . THR A 1 126 ? -15.533 13.163 10.647 1.00 87.06 126 THR A O 1
ATOM 939 N N . CYS A 1 127 ? -16.524 12.937 12.623 1.00 89.75 127 CYS A N 1
ATOM 940 C CA . CYS A 1 127 ? -17.575 13.938 12.401 1.00 89.75 127 CYS A CA 1
ATOM 941 C C . CYS A 1 127 ? -18.136 14.444 13.743 1.00 89.75 127 CYS A C 1
ATOM 943 O O . CYS A 1 127 ? -17.730 13.966 14.804 1.00 89.75 127 CYS A O 1
ATOM 945 N N . GLY A 1 128 ? -19.123 15.348 13.731 1.00 89.81 128 GLY A N 1
ATOM 946 C CA . GLY A 1 128 ? -19.748 15.883 14.956 1.00 89.81 128 GLY A CA 1
ATOM 947 C C . GLY A 1 128 ? -20.461 14.855 15.854 1.00 89.81 128 GLY A C 1
ATOM 948 O O . GLY A 1 128 ? -20.918 15.208 16.933 1.00 89.81 128 GLY A O 1
ATOM 949 N N . ARG A 1 129 ? -20.564 13.589 15.426 1.00 91.50 129 ARG A N 1
ATOM 950 C CA . ARG A 1 129 ? -21.141 12.473 16.201 1.00 91.50 129 ARG A CA 1
ATOM 951 C C . ARG A 1 129 ? -20.088 11.626 16.920 1.00 91.50 129 ARG A C 1
ATOM 953 O O . ARG A 1 129 ? -20.432 10.609 17.506 1.00 91.50 129 ARG A O 1
ATOM 960 N N . THR A 1 130 ? -18.815 11.984 16.801 1.00 92.31 130 THR A N 1
ATOM 961 C CA . THR A 1 130 ? -17.697 11.183 17.305 1.00 92.31 130 THR A CA 1
ATOM 962 C C . THR A 1 130 ? -17.679 11.161 18.834 1.00 92.31 130 THR A C 1
ATOM 964 O O . THR A 1 130 ? -17.586 12.205 19.467 1.00 92.31 130 THR A O 1
ATOM 967 N N . GLU A 1 131 ? -17.720 9.966 19.419 1.00 95.19 131 GLU A N 1
ATOM 968 C CA . GLU A 1 131 ? -17.733 9.718 20.871 1.00 95.19 131 GLU A CA 1
ATOM 969 C C . GLU A 1 131 ? -16.370 9.220 21.401 1.00 95.19 131 GLU A C 1
ATOM 971 O O . GLU A 1 131 ? -16.149 9.117 22.613 1.00 95.19 131 GLU A O 1
ATOM 976 N N . ILE A 1 132 ? -15.441 8.891 20.493 1.00 93.44 132 ILE A N 1
ATOM 977 C CA . ILE A 1 132 ? -14.093 8.394 20.796 1.00 93.44 132 ILE A CA 1
ATOM 978 C C . ILE A 1 132 ? -13.040 9.060 19.910 1.00 93.44 132 ILE A C 1
ATOM 980 O O . ILE A 1 132 ? -13.310 9.414 18.769 1.00 93.44 132 ILE A O 1
ATOM 984 N N . ASN A 1 133 ? -11.803 9.172 20.393 1.00 93.94 133 ASN A N 1
ATOM 985 C CA . ASN A 1 133 ? -10.699 9.617 19.545 1.00 93.94 133 ASN A CA 1
ATOM 986 C C . ASN A 1 133 ? -10.303 8.486 18.573 1.00 93.94 133 ASN A C 1
ATOM 988 O O . ASN A 1 133 ? -9.604 7.548 18.961 1.00 93.94 133 ASN A O 1
ATOM 992 N N . VAL A 1 134 ? -10.804 8.570 17.336 1.00 94.44 134 VAL A N 1
ATOM 993 C CA . VAL A 1 134 ? -10.618 7.559 16.282 1.00 94.44 134 VAL A CA 1
ATOM 994 C C . VAL A 1 134 ? -9.151 7.410 15.909 1.00 94.44 134 VAL A C 1
ATOM 996 O O . VAL A 1 134 ? -8.662 6.288 15.886 1.00 94.44 134 VAL A O 1
ATOM 999 N N . GLU A 1 135 ? -8.454 8.522 15.675 1.00 94.62 135 GLU A N 1
ATOM 1000 C CA . GLU A 1 135 ? -7.037 8.546 15.294 1.00 94.62 135 GLU A CA 1
ATOM 1001 C C . GLU A 1 135 ? -6.181 7.802 16.324 1.00 94.62 135 GLU A C 1
ATOM 1003 O O . GLU A 1 135 ? -5.557 6.790 16.013 1.00 94.62 135 GLU A O 1
ATOM 1008 N N . ARG A 1 136 ? -6.262 8.210 17.594 1.00 94.56 136 ARG A N 1
ATOM 1009 C CA . ARG A 1 136 ? -5.476 7.607 18.675 1.00 94.56 136 ARG A CA 1
ATOM 1010 C C . ARG A 1 136 ? -5.799 6.129 18.884 1.00 94.56 136 ARG A C 1
ATOM 1012 O O . ARG A 1 136 ? -4.920 5.356 19.264 1.00 94.56 136 ARG A O 1
ATOM 1019 N N . LEU A 1 137 ? -7.059 5.724 18.713 1.00 95.00 137 LEU A N 1
ATOM 1020 C CA . LEU A 1 137 ? -7.428 4.314 18.825 1.00 95.00 137 LEU A CA 1
ATOM 1021 C C . LEU A 1 137 ? -6.908 3.512 17.626 1.00 95.00 137 LEU A C 1
ATOM 1023 O O . LEU A 1 137 ? -6.338 2.443 17.825 1.00 95.00 137 LEU A O 1
ATOM 1027 N N . ALA A 1 138 ? -7.049 4.036 16.409 1.00 95.50 138 ALA A N 1
ATOM 1028 C CA . ALA A 1 138 ? -6.553 3.409 15.190 1.00 95.50 138 ALA A CA 1
ATOM 1029 C C . ALA A 1 138 ? -5.035 3.190 15.246 1.00 95.50 138 ALA A C 1
ATOM 1031 O O . ALA A 1 138 ? -4.589 2.075 14.994 1.00 95.50 138 ALA A O 1
ATOM 1032 N N . GLU A 1 139 ? -4.260 4.185 15.683 1.00 94.69 139 GLU A N 1
ATOM 1033 C CA . GLU A 1 139 ? -2.806 4.067 15.870 1.00 94.69 139 GLU A CA 1
ATOM 1034 C C . GLU A 1 139 ? -2.428 2.973 16.879 1.00 94.69 139 GLU A C 1
ATOM 1036 O O . GLU A 1 139 ? -1.499 2.189 16.660 1.00 94.69 139 GLU A O 1
ATOM 1041 N N . ARG A 1 140 ? -3.146 2.893 18.009 1.00 95.00 140 ARG A N 1
ATOM 1042 C CA . ARG A 1 140 ? -2.894 1.867 19.033 1.00 95.00 140 ARG A CA 1
ATOM 1043 C C . ARG A 1 140 ? -3.200 0.471 18.503 1.00 95.00 140 ARG A C 1
ATOM 1045 O O . ARG A 1 140 ? -2.393 -0.436 18.711 1.00 95.00 140 ARG A O 1
ATOM 1052 N N . ILE A 1 141 ? -4.316 0.308 17.790 1.00 95.31 141 ILE A N 1
ATOM 1053 C CA . ILE A 1 141 ? -4.687 -0.965 17.166 1.00 95.31 141 ILE A CA 1
ATOM 1054 C C . ILE A 1 141 ? -3.702 -1.338 16.056 1.00 95.31 141 ILE A C 1
ATOM 1056 O O . ILE A 1 141 ? -3.233 -2.474 16.035 1.00 95.31 141 ILE A O 1
ATOM 1060 N N . GLU A 1 142 ? -3.311 -0.411 15.181 1.00 93.19 142 GLU A N 1
ATOM 1061 C CA . GLU A 1 142 ? -2.299 -0.650 14.146 1.00 93.19 142 GLU A CA 1
ATOM 1062 C C . GLU A 1 142 ? -0.979 -1.133 14.767 1.00 93.19 142 GLU A C 1
ATOM 1064 O O . GLU A 1 142 ? -0.424 -2.160 14.367 1.00 93.19 142 GLU A O 1
ATOM 1069 N N . LYS A 1 143 ? -0.509 -0.460 15.823 1.00 92.81 143 LYS A N 1
ATOM 1070 C CA . LYS A 1 143 ? 0.704 -0.858 16.545 1.00 92.81 143 LYS A CA 1
ATOM 1071 C C . LYS A 1 143 ? 0.574 -2.241 17.187 1.00 92.81 143 LYS A C 1
ATOM 1073 O O . LYS A 1 143 ? 1.517 -3.028 17.111 1.00 92.81 143 LYS A O 1
ATOM 1078 N N . ALA A 1 144 ? -0.568 -2.543 17.805 1.00 93.69 144 ALA A N 1
ATOM 1079 C CA . ALA A 1 144 ? -0.831 -3.834 18.441 1.00 93.69 144 ALA A CA 1
ATOM 1080 C C . ALA A 1 144 ? -0.939 -4.989 17.429 1.00 93.69 144 ALA A C 1
ATOM 1082 O O . ALA A 1 144 ? -0.658 -6.137 17.766 1.00 93.69 144 ALA A O 1
ATOM 1083 N N . THR A 1 145 ? -1.308 -4.685 16.184 1.00 93.69 145 THR A N 1
ATOM 1084 C CA . THR A 1 145 ? -1.588 -5.671 15.131 1.00 93.69 145 THR A CA 1
ATOM 1085 C C . THR A 1 145 ? -0.499 -5.784 14.062 1.00 93.69 145 THR A C 1
ATOM 1087 O O . THR A 1 145 ? -0.581 -6.644 13.189 1.00 93.69 145 THR A O 1
ATOM 1090 N N . ARG A 1 146 ? 0.582 -4.999 14.162 1.00 87.81 146 ARG A N 1
ATOM 10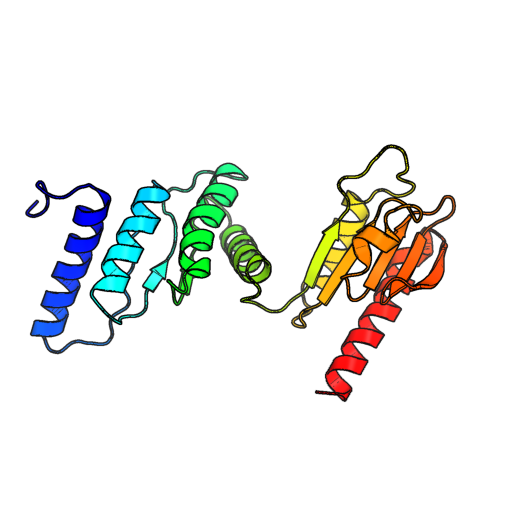91 C CA . ARG A 1 146 ? 1.732 -4.973 13.235 1.00 87.81 146 ARG A CA 1
ATOM 1092 C C . ARG A 1 146 ? 2.287 -6.348 12.828 1.00 87.81 146 ARG A C 1
ATOM 1094 O O . ARG A 1 146 ? 2.792 -6.482 11.716 1.00 87.81 146 ARG A O 1
ATOM 1101 N N . ASN A 1 147 ? 2.296 -7.320 13.741 1.00 88.81 147 ASN A N 1
ATOM 1102 C CA . ASN A 1 147 ? 2.938 -8.626 13.529 1.00 88.81 147 ASN A CA 1
ATOM 1103 C C . ASN A 1 147 ? 1.964 -9.713 13.037 1.00 88.81 147 ASN A C 1
ATOM 1105 O O . ASN A 1 147 ? 2.352 -10.873 12.939 1.00 88.81 147 ASN A O 1
ATOM 1109 N N . ILE A 1 148 ? 0.708 -9.358 12.768 1.00 90.75 148 ILE A N 1
ATOM 1110 C CA . ILE A 1 148 ? -0.302 -10.275 12.238 1.00 90.75 148 ILE A CA 1
ATOM 1111 C C . ILE A 1 148 ? -0.101 -10.382 10.721 1.00 90.75 148 ILE A C 1
ATOM 1113 O O . ILE A 1 148 ? -0.159 -9.372 10.016 1.00 90.75 148 ILE A O 1
ATOM 1117 N N . ASP A 1 149 ? 0.143 -11.600 10.233 1.00 87.88 149 ASP A N 1
ATOM 1118 C CA . ASP A 1 149 ? 0.368 -11.903 8.806 1.00 87.88 149 ASP A CA 1
ATOM 1119 C C . ASP A 1 149 ? -0.866 -12.547 8.142 1.00 87.88 149 ASP A C 1
ATOM 1121 O O . ASP A 1 149 ? -0.817 -13.055 7.022 1.00 87.88 149 ASP A O 1
ATOM 1125 N N . GLU A 1 150 ? -2.012 -12.510 8.821 1.00 90.50 150 GLU A N 1
ATOM 1126 C CA . GLU A 1 150 ? -3.320 -12.788 8.240 1.00 90.50 150 GLU A CA 1
ATOM 1127 C C . GLU A 1 150 ? -3.943 -11.521 7.640 1.00 90.50 150 GLU A C 1
ATOM 1129 O O . GLU A 1 150 ? -3.881 -10.440 8.228 1.00 90.50 150 GLU A O 1
ATOM 1134 N N . SER A 1 151 ? -4.594 -11.655 6.481 1.00 92.00 151 SER A N 1
ATOM 1135 C CA . SER A 1 151 ? -5.412 -10.581 5.909 1.00 92.00 151 SER A CA 1
ATOM 1136 C C . SER A 1 151 ? -6.634 -10.339 6.791 1.00 92.00 151 SER A C 1
ATOM 1138 O O . SER A 1 151 ? -7.552 -11.162 6.803 1.00 92.00 151 SER A O 1
ATOM 1140 N N . ILE A 1 152 ? -6.630 -9.233 7.540 1.00 93.19 152 ILE A N 1
ATOM 1141 C CA . ILE A 1 152 ? -7.735 -8.842 8.423 1.00 93.19 152 ILE A CA 1
ATOM 1142 C C . ILE A 1 152 ? -8.064 -7.368 8.222 1.00 93.19 152 ILE A C 1
ATOM 1144 O O . ILE A 1 152 ? -7.191 -6.501 8.285 1.00 93.19 152 ILE A O 1
ATOM 1148 N N . ARG A 1 153 ? -9.341 -7.074 8.012 1.00 94.25 153 ARG A N 1
ATOM 1149 C CA . ARG A 1 153 ? -9.883 -5.721 7.923 1.00 94.25 153 ARG A CA 1
ATOM 1150 C C . ARG A 1 153 ? -10.465 -5.342 9.276 1.00 94.25 153 ARG A C 1
ATOM 1152 O O . ARG A 1 153 ? -11.362 -6.021 9.764 1.00 94.25 153 ARG A O 1
ATOM 1159 N N . ILE A 1 154 ? -9.971 -4.258 9.863 1.00 96.31 154 ILE A N 1
ATOM 1160 C CA . ILE A 1 154 ? -10.427 -3.758 11.162 1.00 96.31 154 ILE A CA 1
ATOM 1161 C C . ILE A 1 154 ? -11.066 -2.386 10.978 1.00 96.31 154 ILE A C 1
ATOM 1163 O O . ILE A 1 154 ? -10.404 -1.468 10.498 1.00 96.31 154 ILE A O 1
ATOM 1167 N N . ALA A 1 155 ? -12.317 -2.218 11.396 1.00 97.12 155 ALA A N 1
ATOM 1168 C CA . ALA A 1 155 ? -12.983 -0.918 11.402 1.00 97.12 155 ALA A CA 1
ATOM 1169 C C . ALA A 1 155 ? -12.773 -0.165 12.730 1.00 97.12 155 ALA A C 1
ATOM 1171 O O . ALA A 1 155 ? -12.979 -0.716 13.810 1.00 97.12 155 ALA A O 1
ATOM 1172 N N . VAL A 1 156 ? -12.422 1.120 12.668 1.00 96.94 156 VAL A N 1
ATOM 1173 C CA . VAL A 1 156 ? -12.340 2.015 13.835 1.00 96.94 156 VAL A CA 1
ATOM 1174 C C . VAL A 1 156 ? -13.211 3.238 13.582 1.00 96.94 156 VAL A C 1
ATOM 1176 O O . VAL A 1 156 ? -12.894 4.107 12.774 1.00 96.94 156 VAL A O 1
ATOM 1179 N N . MET A 1 157 ? -14.338 3.296 14.277 1.00 96.38 157 MET A N 1
ATOM 1180 C CA . MET A 1 157 ? -15.438 4.191 13.954 1.00 96.38 157 MET A CA 1
ATOM 1181 C C . MET A 1 157 ? -15.779 5.084 15.137 1.00 96.38 157 MET A C 1
ATOM 1183 O O . MET A 1 157 ? -15.891 4.643 16.281 1.00 96.38 157 MET A O 1
ATOM 1187 N N . GLY A 1 158 ? -15.990 6.366 14.859 1.00 95.62 158 GLY A N 1
ATOM 1188 C CA . GLY A 1 158 ? -16.205 7.379 15.888 1.00 95.62 158 GLY A CA 1
ATOM 1189 C C . GLY A 1 158 ? -17.533 7.249 16.628 1.00 95.62 158 GLY A C 1
ATOM 1190 O O . GLY A 1 158 ? -17.634 7.723 17.754 1.00 95.62 158 GLY A O 1
ATOM 1191 N N . CYS A 1 159 ? -18.547 6.619 16.030 1.00 95.44 159 CYS A N 1
ATOM 1192 C CA . CYS A 1 159 ? -19.886 6.515 16.609 1.00 95.44 159 CYS A CA 1
ATOM 1193 C C . CYS A 1 159 ? -20.600 5.228 16.186 1.00 95.44 159 CYS A C 1
ATOM 1195 O O . CYS A 1 159 ? -20.342 4.700 15.108 1.00 95.44 159 CYS A O 1
ATOM 1197 N N . VAL A 1 160 ? -21.553 4.762 16.992 1.00 94.44 160 VAL A N 1
ATOM 1198 C CA . VAL A 1 160 ? -22.427 3.625 16.639 1.00 94.44 160 VAL A CA 1
ATOM 1199 C C . VAL A 1 160 ? -23.476 3.944 15.572 1.00 94.44 160 VAL A C 1
ATOM 1201 O O . VAL A 1 160 ? -23.988 3.021 14.956 1.00 94.44 160 VAL A O 1
ATOM 1204 N N . VAL A 1 161 ? -23.792 5.224 15.334 1.00 88.19 161 VAL A N 1
ATOM 1205 C CA . VAL A 1 161 ? -24.910 5.630 14.459 1.00 88.19 161 VAL A CA 1
ATOM 1206 C C . VAL A 1 161 ? -24.666 5.231 13.004 1.00 88.19 161 VAL A C 1
ATOM 1208 O O . VAL A 1 161 ? -25.457 4.488 12.437 1.00 88.19 161 VAL A O 1
ATOM 1211 N N . ASN A 1 162 ? -23.561 5.699 12.418 1.00 85.06 162 ASN A N 1
ATOM 1212 C CA . ASN A 1 162 ? -23.172 5.331 11.053 1.00 85.06 162 ASN A CA 1
ATOM 1213 C C . ASN A 1 162 ? -22.005 4.340 11.036 1.00 85.06 162 ASN A C 1
ATOM 1215 O O . ASN A 1 162 ? -21.836 3.606 10.067 1.00 85.06 162 ASN A O 1
ATOM 1219 N N . GLY A 1 163 ? -21.210 4.299 12.111 1.00 88.12 163 GLY A N 1
ATOM 1220 C CA . GLY A 1 163 ? -19.941 3.582 12.121 1.00 88.12 163 GLY A CA 1
ATOM 1221 C C . GLY A 1 163 ? -20.073 2.083 11.884 1.00 88.12 163 GLY A C 1
ATOM 1222 O O . GLY A 1 163 ? -19.258 1.505 11.177 1.00 88.12 163 GLY A O 1
ATOM 1223 N N . ILE A 1 164 ? -21.117 1.445 12.417 1.00 90.94 164 ILE A N 1
ATOM 1224 C CA . ILE A 1 164 ? -21.328 0.003 12.216 1.00 90.94 164 ILE A CA 1
ATOM 1225 C C . ILE A 1 164 ? -21.629 -0.292 10.742 1.00 90.94 164 ILE A C 1
ATOM 1227 O O . ILE A 1 164 ? -21.051 -1.211 10.169 1.00 90.94 164 ILE A O 1
ATOM 1231 N N . GLY A 1 165 ? -22.473 0.527 10.106 1.00 89.31 165 GLY A N 1
ATOM 1232 C CA . GLY A 1 165 ? -22.770 0.408 8.678 1.00 89.31 165 GLY A CA 1
ATOM 1233 C C . GLY A 1 165 ? -21.536 0.657 7.807 1.00 89.31 165 GLY A C 1
ATOM 1234 O O . GLY A 1 165 ? -21.216 -0.167 6.952 1.00 89.31 165 GLY A O 1
ATOM 1235 N N . GLU A 1 166 ? -20.797 1.740 8.073 1.00 87.12 166 GLU A N 1
ATOM 1236 C CA . GLU A 1 166 ? -19.543 2.089 7.380 1.00 87.12 166 GLU A CA 1
ATOM 1237 C C . GLU A 1 166 ? -18.465 0.999 7.533 1.00 87.12 166 GLU A C 1
ATOM 1239 O O . GLU A 1 166 ? -17.666 0.771 6.625 1.00 87.12 166 GLU A O 1
ATOM 1244 N N . GLY A 1 167 ? -18.458 0.299 8.670 1.00 88.94 167 GLY A N 1
ATOM 1245 C CA . GLY A 1 167 ? -17.516 -0.771 8.990 1.00 88.94 167 GLY A CA 1
ATOM 1246 C C . GLY A 1 167 ? -18.003 -2.187 8.703 1.00 88.94 167 GLY A C 1
ATOM 1247 O O . GLY A 1 167 ? -17.266 -3.124 8.988 1.00 88.94 167 GLY A O 1
ATOM 1248 N N . SER A 1 168 ? -19.201 -2.378 8.154 1.00 89.62 168 SER A N 1
ATOM 1249 C CA . SER A 1 168 ? -19.808 -3.710 7.971 1.00 89.62 168 SER A CA 1
ATOM 1250 C C . SER A 1 168 ? -18.989 -4.656 7.084 1.00 89.62 168 SER A C 1
ATOM 1252 O O . SER A 1 168 ? -19.012 -5.861 7.290 1.00 89.62 168 SER A O 1
ATOM 1254 N N . ASN A 1 169 ? -18.190 -4.113 6.159 1.00 88.44 169 ASN A N 1
ATOM 1255 C CA . ASN A 1 169 ? -17.267 -4.873 5.303 1.00 88.44 169 ASN A CA 1
ATOM 1256 C C . ASN A 1 169 ? -15.921 -5.220 5.982 1.00 88.44 169 ASN A C 1
ATOM 1258 O O . ASN A 1 169 ? -14.952 -5.567 5.296 1.00 88.44 169 ASN A O 1
ATOM 1262 N N . SER A 1 170 ? -15.814 -5.037 7.300 1.00 93.69 170 SER A N 1
ATOM 1263 C CA . SER A 1 170 ? -14.641 -5.400 8.100 1.00 93.69 170 SER A CA 1
ATOM 1264 C C . SER A 1 170 ? -14.882 -6.701 8.860 1.00 93.69 170 SER A C 1
ATOM 1266 O O . SER A 1 170 ? -16.013 -7.024 9.204 1.00 93.69 170 SER A O 1
ATOM 1268 N N . ASP A 1 171 ? -13.806 -7.428 9.154 1.00 95.25 171 ASP A N 1
ATOM 1269 C CA . ASP A 1 171 ? -13.884 -8.687 9.900 1.00 95.25 171 ASP A CA 1
ATOM 1270 C C . ASP A 1 171 ? -14.231 -8.451 11.378 1.00 95.25 171 ASP A C 1
ATOM 1272 O O . ASP A 1 171 ? -14.784 -9.310 12.058 1.00 95.25 171 ASP A O 1
ATOM 1276 N N . ILE A 1 172 ? -13.846 -7.288 11.899 1.00 97.19 172 ILE A N 1
ATOM 1277 C CA . ILE A 1 172 ? -14.137 -6.837 13.254 1.00 97.19 172 ILE A CA 1
ATOM 1278 C C . ILE A 1 172 ? -14.034 -5.317 13.299 1.00 97.19 172 ILE A C 1
ATOM 1280 O O . ILE A 1 172 ? -13.179 -4.720 12.641 1.00 97.19 172 ILE A O 1
ATOM 1284 N N . GLY A 1 173 ? -14.845 -4.676 14.129 1.00 97.06 173 GLY A N 1
ATOM 1285 C CA . GLY A 1 173 ? -14.773 -3.241 14.310 1.00 97.06 173 GLY A CA 1
ATOM 1286 C C . GLY A 1 173 ? -15.055 -2.754 15.719 1.00 97.06 173 GLY A C 1
ATOM 1287 O O . GLY A 1 173 ? -15.556 -3.473 16.584 1.00 97.06 173 GLY A O 1
ATOM 1288 N N . ILE A 1 174 ? -14.703 -1.491 15.930 1.00 97.69 174 ILE A N 1
ATOM 1289 C CA . ILE A 1 174 ? -14.954 -0.716 17.140 1.00 97.69 174 ILE A CA 1
ATOM 1290 C C . ILE A 1 174 ? -15.776 0.507 16.732 1.00 97.69 174 ILE A C 1
ATOM 1292 O O . ILE A 1 174 ? -15.358 1.255 15.853 1.00 97.69 174 ILE A O 1
ATOM 1296 N N . ALA A 1 175 ? -16.909 0.744 17.386 1.00 97.25 175 ALA A N 1
ATOM 1297 C CA . ALA A 1 175 ? -17.721 1.943 17.214 1.00 97.25 175 ALA A CA 1
ATOM 1298 C C . ALA A 1 175 ? -17.892 2.699 18.540 1.00 97.25 175 ALA A C 1
ATOM 1300 O O . ALA A 1 175 ? -18.269 2.117 19.555 1.00 97.25 175 ALA A O 1
ATOM 1301 N N . GLY A 1 176 ? -17.621 4.004 18.548 1.00 96.44 176 GLY A N 1
ATOM 1302 C CA . GLY A 1 176 ? -17.697 4.831 19.754 1.00 96.44 176 GLY A CA 1
ATOM 1303 C C . GLY A 1 176 ? -19.100 4.941 20.359 1.00 96.44 176 GLY A C 1
ATOM 1304 O O . GLY A 1 176 ? -20.096 5.084 19.647 1.00 96.44 176 GLY A O 1
ATOM 1305 N N . THR A 1 177 ? -19.170 4.923 21.691 1.00 95.69 177 THR A N 1
ATOM 1306 C CA . THR A 1 177 ? -20.383 5.195 22.480 1.00 95.69 177 THR A CA 1
ATOM 1307 C C . THR A 1 177 ? -20.074 6.216 23.577 1.00 95.69 177 THR A C 1
ATOM 1309 O O . THR A 1 177 ? -18.913 6.415 23.937 1.00 95.69 177 THR A O 1
ATOM 1312 N N . LYS A 1 178 ? -21.108 6.816 24.176 1.00 92.88 178 LYS A N 1
ATOM 1313 C CA . LYS A 1 178 ? -20.950 7.822 25.245 1.00 92.88 178 LYS A CA 1
ATOM 1314 C C . LYS A 1 178 ? -20.111 7.343 26.437 1.00 92.88 178 LYS A C 1
ATOM 1316 O O . LYS A 1 178 ? -19.393 8.135 27.047 1.00 92.88 178 LYS A O 1
ATOM 1321 N N . GLU A 1 179 ? -20.178 6.055 26.773 1.00 92.69 179 GLU A N 1
ATOM 1322 C CA . GLU A 1 179 ? -19.494 5.468 27.937 1.00 92.69 179 GLU A CA 1
ATOM 1323 C C . GLU A 1 179 ? -18.266 4.615 27.568 1.00 92.69 179 GLU A C 1
ATOM 1325 O O . GLU A 1 179 ? -17.526 4.170 28.449 1.00 92.69 179 GLU A O 1
ATOM 1330 N N . GLY A 1 180 ? -18.009 4.393 26.277 1.00 95.25 180 GLY A N 1
ATOM 1331 C CA . GLY A 1 180 ? -16.992 3.447 25.824 1.00 95.25 180 GLY A CA 1
ATOM 1332 C C . GLY A 1 180 ? -17.080 3.148 24.336 1.00 95.25 180 GLY A C 1
ATOM 1333 O O . GLY A 1 180 ? -17.073 4.062 23.514 1.00 95.25 180 GLY A O 1
ATOM 1334 N N . ALA A 1 181 ? -17.184 1.874 23.971 1.00 97.12 181 ALA A N 1
ATOM 1335 C CA . ALA A 1 181 ? -17.328 1.457 22.581 1.00 97.12 181 ALA A CA 1
ATOM 1336 C C . ALA A 1 181 ? -18.134 0.162 22.430 1.00 97.12 181 ALA A C 1
ATOM 1338 O O . ALA A 1 181 ? -18.176 -0.666 23.335 1.00 97.12 181 ALA A O 1
ATOM 1339 N N . ALA A 1 182 ? -18.737 -0.020 21.263 1.00 97.25 182 ALA A N 1
ATOM 1340 C CA . ALA A 1 182 ? -19.310 -1.274 20.808 1.00 97.25 182 ALA A CA 1
ATOM 1341 C C . ALA A 1 182 ? -18.289 -2.002 19.926 1.00 97.25 182 ALA A C 1
ATOM 1343 O O . ALA A 1 182 ? -17.773 -1.426 18.969 1.00 97.25 182 ALA A O 1
ATOM 1344 N N . ILE A 1 183 ? -18.003 -3.260 20.246 1.00 97.81 183 ILE A N 1
ATOM 1345 C CA . ILE A 1 183 ? -17.262 -4.174 19.378 1.00 97.81 183 ILE A CA 1
ATOM 1346 C C . ILE A 1 183 ? -18.285 -4.888 18.506 1.00 97.81 183 ILE A C 1
ATOM 1348 O O . ILE A 1 183 ? -19.254 -5.446 19.029 1.00 97.81 183 ILE A O 1
ATOM 1352 N N . PHE A 1 184 ? -18.070 -4.877 17.196 1.00 96.62 184 PHE A N 1
ATOM 1353 C CA . PHE A 1 184 ? -18.962 -5.510 16.232 1.00 96.62 184 PHE A CA 1
ATOM 1354 C C . PHE A 1 184 ? -18.202 -6.431 15.276 1.00 96.62 184 PHE A C 1
ATOM 1356 O O . PHE A 1 184 ? -17.013 -6.233 15.030 1.00 96.62 184 PHE A O 1
ATOM 1363 N N . ILE A 1 185 ? -18.887 -7.450 14.769 1.00 94.94 185 ILE A N 1
ATOM 1364 C CA . ILE A 1 185 ? -18.397 -8.427 13.786 1.00 94.94 185 ILE A CA 1
ATOM 1365 C C . ILE A 1 185 ? -19.519 -8.603 12.763 1.00 94.94 185 ILE A C 1
ATOM 1367 O O . ILE A 1 185 ? -20.674 -8.705 13.165 1.00 94.94 185 ILE A O 1
ATOM 1371 N N . ASP A 1 186 ? -19.199 -8.572 11.467 1.00 87.31 186 ASP A N 1
ATOM 1372 C CA . ASP A 1 186 ? -20.177 -8.712 10.373 1.00 87.31 186 ASP A CA 1
ATOM 1373 C C . ASP A 1 186 ? -21.386 -7.755 10.490 1.00 87.31 186 ASP A C 1
ATOM 1375 O O . ASP A 1 186 ? -22.516 -8.075 10.132 1.00 87.31 186 ASP A O 1
ATOM 1379 N N . GLY A 1 187 ? -21.151 -6.550 11.026 1.00 88.06 187 GLY A N 1
ATOM 1380 C CA . GLY A 1 187 ? -22.187 -5.533 11.243 1.00 88.06 187 GLY A CA 1
ATOM 1381 C C . GLY A 1 187 ? -23.061 -5.732 12.490 1.00 88.06 187 GLY A C 1
ATOM 1382 O O . GLY A 1 187 ? -23.920 -4.893 12.759 1.00 88.06 187 GLY A O 1
ATOM 1383 N N . GLU A 1 188 ? -22.827 -6.770 13.295 1.00 93.25 188 GLU A N 1
ATOM 1384 C CA . GLU A 1 188 ? -23.575 -7.040 14.527 1.00 93.25 188 GLU A CA 1
ATOM 1385 C C . GLU A 1 188 ? -22.762 -6.698 15.779 1.00 93.25 188 GLU A C 1
ATOM 1387 O O . GLU A 1 188 ? -21.590 -7.057 15.903 1.00 93.25 188 GLU A O 1
ATOM 1392 N N . ILE A 1 189 ? -23.383 -6.014 16.746 1.00 96.06 189 ILE A N 1
ATOM 1393 C CA . ILE A 1 189 ? -22.739 -5.688 18.026 1.00 96.06 189 ILE A CA 1
ATOM 1394 C C . ILE A 1 189 ? -22.623 -6.958 18.870 1.00 96.06 189 ILE A C 1
ATOM 1396 O O . ILE A 1 189 ? -23.627 -7.548 19.260 1.00 96.06 189 ILE A O 1
ATOM 1400 N N . ILE A 1 190 ? -21.393 -7.318 19.229 1.00 96.75 190 ILE A N 1
ATOM 1401 C CA . ILE A 1 190 ? -21.091 -8.509 20.030 1.00 96.75 190 ILE A CA 1
ATOM 1402 C C . ILE A 1 190 ? -20.927 -8.160 21.511 1.00 96.75 190 ILE A C 1
ATOM 1404 O O . ILE A 1 190 ? -21.361 -8.910 22.383 1.00 96.75 190 ILE A O 1
ATOM 1408 N N . GLU A 1 191 ? -20.287 -7.030 21.819 1.00 96.88 191 GLU A N 1
ATOM 1409 C CA . GLU A 1 191 ? -20.094 -6.576 23.200 1.00 96.88 191 GLU A CA 1
ATOM 1410 C C . GLU A 1 191 ? -19.994 -5.046 23.243 1.00 96.88 191 GLU A C 1
ATOM 1412 O O . GLU A 1 191 ? -19.268 -4.442 22.457 1.00 96.88 191 GLU A O 1
ATOM 1417 N N . THR A 1 192 ? -20.688 -4.403 24.186 1.00 97.19 192 THR A N 1
ATOM 1418 C CA . THR A 1 192 ? -20.432 -2.995 24.534 1.00 97.19 192 THR A CA 1
ATOM 1419 C C . THR A 1 192 ? -19.546 -2.941 25.769 1.00 97.19 192 THR A C 1
ATOM 1421 O O . THR A 1 192 ? -19.829 -3.578 26.782 1.00 97.19 192 THR A O 1
ATOM 1424 N N . VAL A 1 193 ? -18.452 -2.192 25.681 1.00 97.00 193 VAL A N 1
ATOM 1425 C CA . VAL A 1 193 ? -17.368 -2.190 26.661 1.00 97.00 193 VAL A CA 1
ATOM 1426 C C . VAL A 1 193 ? -17.064 -0.771 27.125 1.00 97.00 193 VAL A C 1
ATOM 1428 O O . VAL A 1 193 ? -17.150 0.184 26.354 1.00 97.00 193 VAL A O 1
ATOM 1431 N N . LYS A 1 194 ? -16.679 -0.631 28.397 1.00 96.62 194 LYS A N 1
ATOM 1432 C CA . LYS A 1 194 ? -16.200 0.642 28.959 1.00 96.62 194 LYS A CA 1
ATOM 1433 C C . LYS A 1 194 ? -14.858 1.043 28.344 1.00 96.62 194 LYS A C 1
ATOM 1435 O O . LYS A 1 194 ? -14.101 0.171 27.907 1.00 96.62 194 LYS A O 1
ATOM 1440 N N . ARG A 1 195 ? -14.544 2.345 28.353 1.00 93.06 195 ARG A N 1
ATOM 1441 C CA . ARG A 1 195 ? -13.338 2.929 27.725 1.00 93.06 195 ARG A CA 1
ATOM 1442 C C . ARG A 1 195 ? -12.040 2.203 28.078 1.00 93.06 195 ARG A C 1
ATOM 1444 O O . ARG A 1 195 ? -11.208 1.979 27.205 1.00 93.06 195 ARG A O 1
ATOM 1451 N N . GLU A 1 196 ? -11.881 1.792 29.330 1.00 93.94 196 GLU A N 1
ATOM 1452 C CA . GLU A 1 196 ? -10.651 1.176 29.841 1.00 93.94 196 GLU A CA 1
ATOM 1453 C C . GLU A 1 196 ? -10.447 -0.250 29.312 1.00 93.94 196 GLU A C 1
ATOM 1455 O O . GLU A 1 196 ? -9.325 -0.745 29.285 1.00 93.94 196 GLU A O 1
ATOM 1460 N N . LYS A 1 197 ? -11.527 -0.907 28.873 1.00 95.62 197 LYS A N 1
ATOM 1461 C CA . LYS A 1 197 ? -11.532 -2.309 28.433 1.00 95.62 197 LYS A CA 1
ATOM 1462 C C . LYS A 1 197 ? -11.556 -2.480 26.916 1.00 95.62 197 LYS A C 1
ATOM 1464 O O . LYS A 1 197 ? -11.535 -3.619 26.457 1.00 95.62 197 LYS A O 1
ATOM 1469 N N . ILE A 1 198 ? -11.602 -1.388 26.144 1.00 95.19 198 ILE A N 1
ATOM 1470 C CA . ILE A 1 198 ? -11.742 -1.436 24.678 1.00 95.19 198 ILE A CA 1
ATOM 1471 C C . ILE A 1 198 ? -10.672 -2.335 24.055 1.00 95.19 198 ILE A C 1
ATOM 1473 O O . ILE A 1 198 ? -11.012 -3.276 23.347 1.00 95.19 198 ILE A O 1
ATOM 1477 N N . GLU A 1 199 ? -9.396 -2.093 24.353 1.00 93.50 199 GLU A N 1
ATOM 1478 C CA . GLU A 1 199 ? -8.301 -2.834 23.714 1.00 93.50 199 GLU A CA 1
ATOM 1479 C C . GLU A 1 199 ? -8.211 -4.280 24.169 1.00 93.50 199 GLU A C 1
ATOM 1481 O O . GLU A 1 199 ? -8.056 -5.170 23.340 1.00 93.50 199 GLU A O 1
ATOM 1486 N N . GLU A 1 200 ? -8.348 -4.524 25.474 1.00 95.56 200 GLU A N 1
ATOM 1487 C CA . GLU A 1 200 ? -8.333 -5.874 26.040 1.00 95.56 200 GLU A CA 1
ATOM 1488 C C . GLU A 1 200 ? -9.398 -6.749 25.365 1.00 95.56 200 GLU A C 1
ATOM 1490 O O . GLU A 1 200 ? -9.121 -7.851 24.884 1.00 95.56 200 GLU A O 1
ATOM 1495 N N . LYS A 1 201 ? -10.625 -6.227 25.282 1.00 97.00 201 LYS A N 1
ATOM 1496 C CA . LYS A 1 201 ? -11.763 -6.937 24.705 1.00 97.00 201 LYS A CA 1
ATOM 1497 C C . LYS A 1 201 ? -11.642 -7.063 23.196 1.00 97.00 201 LYS A C 1
ATOM 1499 O O . LYS A 1 201 ? -11.850 -8.155 22.674 1.00 97.00 201 LYS A O 1
ATOM 1504 N N . PHE A 1 202 ? -11.239 -6.002 22.505 1.00 97.00 202 PHE A N 1
ATOM 1505 C CA . PHE A 1 202 ? -11.013 -6.038 21.066 1.00 97.00 202 PHE A CA 1
ATOM 1506 C C . PHE A 1 202 ? -9.974 -7.101 20.685 1.00 97.00 202 PHE A C 1
ATOM 1508 O O . PHE A 1 202 ? -10.257 -7.969 19.860 1.00 97.00 202 PHE A O 1
ATOM 1515 N N . MET A 1 203 ? -8.814 -7.112 21.350 1.00 96.25 203 MET A N 1
ATOM 1516 C CA . MET A 1 203 ? -7.759 -8.096 21.089 1.00 96.25 203 MET A CA 1
ATOM 1517 C C . MET A 1 203 ? -8.209 -9.524 21.406 1.00 96.25 203 MET A C 1
ATOM 1519 O O . MET A 1 203 ? -7.858 -10.452 20.679 1.00 96.25 203 MET A O 1
ATOM 1523 N N . LYS A 1 204 ? -9.030 -9.722 22.447 1.00 97.06 204 LYS A N 1
ATOM 1524 C CA . LYS A 1 204 ? -9.636 -11.028 22.744 1.00 97.06 204 LYS A CA 1
ATOM 1525 C C . LYS A 1 204 ? -10.468 -11.548 21.565 1.00 97.06 204 LYS A C 1
ATOM 1527 O O . LYS A 1 204 ? -10.318 -12.713 21.193 1.00 97.06 204 LYS A O 1
ATOM 1532 N N . TYR A 1 205 ? -11.334 -10.716 20.984 1.00 96.81 205 TYR A N 1
ATOM 1533 C CA . TYR A 1 205 ? -12.162 -11.111 19.838 1.00 96.81 205 TYR A CA 1
ATOM 1534 C C . TYR A 1 205 ? -11.337 -11.290 18.561 1.00 96.81 205 TYR A C 1
ATOM 1536 O O . TYR A 1 205 ? -11.505 -12.298 17.878 1.00 96.81 205 TYR A O 1
ATOM 1544 N N . LEU A 1 206 ? -10.388 -10.391 18.291 1.00 96.38 206 LEU A N 1
ATOM 1545 C CA . LEU A 1 206 ? -9.478 -10.502 17.151 1.00 96.38 206 LEU A CA 1
ATOM 1546 C C . LEU A 1 206 ? -8.686 -11.820 17.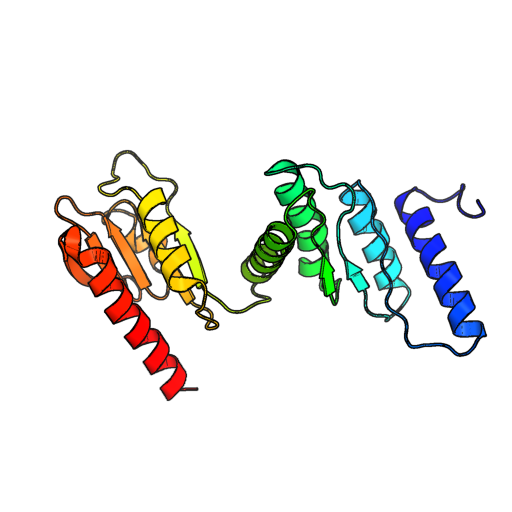178 1.00 96.38 206 LEU A C 1
ATOM 1548 O O . LEU A 1 206 ? -8.652 -12.546 16.187 1.00 96.38 206 LEU A O 1
ATOM 1552 N N . ASN A 1 207 ? -8.119 -12.185 18.330 1.00 95.00 207 ASN A N 1
ATOM 1553 C CA . ASN A 1 207 ? -7.388 -13.446 18.486 1.00 95.00 207 ASN A CA 1
ATOM 1554 C C . ASN A 1 207 ? -8.285 -14.674 18.277 1.00 95.00 207 ASN A C 1
ATOM 1556 O O . ASN A 1 207 ? -7.832 -15.682 17.735 1.00 95.00 207 ASN A O 1
ATOM 1560 N N . LYS A 1 208 ? -9.562 -14.597 18.672 1.00 95.38 208 LYS A N 1
ATOM 1561 C CA . LYS A 1 208 ? -10.540 -15.660 18.407 1.00 95.38 208 LYS A CA 1
ATOM 1562 C C . LYS A 1 208 ? -10.806 -15.812 16.905 1.00 95.38 208 LYS A C 1
ATOM 1564 O O . LYS A 1 208 ? -10.840 -16.939 16.423 1.00 95.38 208 LYS A O 1
ATOM 1569 N N . ILE A 1 209 ? -10.942 -14.705 16.170 1.00 94.25 209 ILE A N 1
ATOM 1570 C CA . ILE A 1 209 ? -11.108 -14.715 14.706 1.00 94.25 209 ILE A CA 1
ATOM 1571 C C . ILE A 1 209 ? -9.883 -15.340 14.033 1.00 94.25 209 ILE A C 1
ATOM 1573 O O . ILE A 1 209 ? -10.035 -16.243 13.213 1.00 94.25 209 ILE A O 1
ATOM 1577 N N . ILE A 1 210 ? -8.675 -14.911 14.414 1.00 93.50 210 ILE A N 1
ATOM 1578 C CA . ILE A 1 210 ? -7.416 -15.449 13.874 1.00 93.50 210 ILE A CA 1
ATOM 1579 C C . ILE A 1 210 ? -7.333 -16.957 14.100 1.00 93.50 210 ILE A C 1
ATOM 1581 O O . ILE A 1 210 ? -7.061 -17.705 13.164 1.00 93.50 210 ILE A O 1
ATOM 1585 N N . LYS A 1 211 ? -7.607 -17.411 15.328 1.00 93.25 211 LYS A N 1
ATOM 1586 C CA . LYS A 1 211 ? -7.588 -18.835 15.664 1.00 93.25 211 LYS A CA 1
ATOM 1587 C C . LYS A 1 211 ? -8.586 -19.624 14.813 1.00 93.25 211 LYS A C 1
ATOM 1589 O O . LYS A 1 211 ? -8.194 -20.587 14.170 1.00 93.25 211 LYS A O 1
ATOM 1594 N N . ASN A 1 212 ? -9.835 -19.167 14.734 1.00 91.50 212 ASN A N 1
ATOM 1595 C CA . ASN A 1 212 ? -10.865 -19.835 13.939 1.00 91.50 212 ASN A CA 1
ATOM 1596 C C . ASN A 1 212 ? -10.503 -19.908 12.446 1.00 91.50 212 ASN A C 1
ATOM 1598 O O . ASN A 1 212 ? -10.836 -20.888 11.792 1.00 91.50 212 ASN A O 1
ATOM 1602 N N . ARG A 1 213 ? -9.835 -18.892 11.884 1.00 90.25 213 ARG A N 1
ATOM 1603 C CA . ARG A 1 213 ? -9.372 -18.933 10.485 1.00 90.25 213 ARG A CA 1
ATOM 1604 C C . ARG A 1 213 ? -8.270 -19.963 10.273 1.00 90.25 213 ARG A C 1
ATOM 1606 O O . ARG A 1 213 ? -8.285 -20.633 9.253 1.00 90.25 213 ARG A O 1
ATOM 1613 N N . ARG A 1 214 ? -7.343 -20.091 11.225 1.00 87.25 214 ARG A N 1
ATOM 1614 C CA . ARG A 1 214 ? -6.266 -21.090 11.167 1.00 87.25 214 ARG A CA 1
ATOM 1615 C C . ARG A 1 214 ? -6.783 -22.517 11.324 1.00 87.25 214 ARG A C 1
ATOM 1617 O O . ARG A 1 214 ? -6.273 -23.398 10.656 1.00 87.25 214 ARG A O 1
ATOM 1624 N N . ASP A 1 215 ? -7.788 -22.727 12.170 1.00 86.25 215 ASP A N 1
ATOM 1625 C CA . ASP A 1 215 ? -8.367 -24.056 12.409 1.00 86.25 215 ASP A CA 1
ATOM 1626 C C . ASP A 1 215 ? -9.210 -24.564 11.214 1.00 86.25 215 ASP A C 1
ATOM 1628 O O . ASP A 1 215 ? -9.455 -25.762 11.105 1.00 86.25 215 ASP A O 1
ATOM 1632 N N . ASN A 1 216 ? -9.658 -23.664 10.328 1.00 76.31 216 ASN A N 1
ATOM 1633 C CA . ASN A 1 216 ? -10.477 -23.971 9.145 1.00 76.31 216 ASN A CA 1
ATOM 1634 C C . ASN A 1 216 ? -9.706 -23.893 7.807 1.00 76.31 216 ASN A C 1
ATOM 1636 O O . ASN A 1 216 ? -10.331 -24.020 6.753 1.00 76.31 216 ASN A O 1
ATOM 1640 N N . ALA A 1 217 ? -8.399 -23.612 7.840 1.00 70.12 217 ALA A N 1
ATOM 1641 C CA . ALA A 1 217 ? -7.524 -23.523 6.666 1.00 70.12 217 ALA A CA 1
ATOM 1642 C C . ALA A 1 217 ? -6.769 -24.838 6.445 1.00 70.12 217 ALA A C 1
ATOM 1644 O O . ALA A 1 217 ? -6.580 -25.197 5.262 1.00 70.12 217 ALA A O 1
#

Secondary structure (DSSP, 8-state):
-TTTTS-HHHHHHHHHHHHHHHHHHTT-----B----SSHHHHHHHHHHHHTT--S-BEE--SS--SHHHHHHHHHHHHHHHHHTT--SEE----SS-HHHHHHHHHHHHHHTT-S-SEEEEE----TT--S-HHHHHHHHHHHHTT--S-EEEEEES-HHHHHHHTTTSSEEEEEETTEEEEEETTEEEEEEEGGGHHHHHHHHHHHHHHHHHHT-

Foldseek 3Di:
DVQPVDDLLQSQLVVQVVVVVVCVVVVHDLDETEGEEQDLVSQQSNQVVNVVPDDHAYEGFYPPQDEDPSLLVSRLSSVLNQVVVVGHDHYWRYHPDDSVVRVVSVQVSCVVVVNFAFEDEAEDPDDPQFQDDQVVVSVVVCVVGVPPRHHFYEYRERAPPCRLVVCLPGQWYWHHDNQDTFIDGNSHGDDGDGNVCVVVVRVVVVVVVVVVVVVVD

Solvent-accessible surface area (backbone atoms only — not comparable to full-atom values): 11736 Å² total; per-residue (Å²): 119,99,42,77,90,46,57,71,31,54,29,56,32,51,57,52,50,53,52,51,56,51,36,47,75,70,75,49,76,96,57,71,50,68,63,63,31,70,45,48,67,42,25,40,52,16,48,54,52,43,61,76,72,49,92,60,50,31,45,37,35,29,37,80,30,47,58,74,66,56,11,49,51,46,26,44,50,30,39,47,56,32,48,75,72,72,47,57,76,43,78,48,47,44,52,82,76,64,65,66,56,25,54,54,51,45,53,48,49,33,40,76,70,69,75,41,69,23,68,44,81,47,65,58,93,63,58,100,70,47,51,43,69,38,68,68,49,46,54,51,51,49,64,74,41,68,87,44,71,55,74,42,39,36,19,32,21,19,20,57,86,58,27,40,70,77,28,32,92,17,69,34,29,40,17,15,32,95,72,23,30,34,35,28,42,73,55,39,80,76,47,79,38,48,61,92,43,46,63,66,53,49,51,54,53,52,52,49,53,54,48,55,52,62,78,75,107